Protein AF-A0A1Q7XKN1-F1 (afdb_monomer_lite)

pLDDT: mean 86.89, std 15.43, range [33.12, 98.56]

Sequence (299 aa):
FVGSIDTVFAQQPQLASYRETAQVLVDQKIQNQTTAFVTLTSTSPVEMRVPSDLAEKIRNTANLTSVVITNADTCVLGIKDQACVLVNMVQPSLLESYNITEIQSNARKVGDTLIGDTNKAFALNAEFNSVYINPKGELNAALGTSGVVSGNRTISVVYTLPKPDSSYLYDGLTSILIPKQIRDDGGFYDVARTMAQNANSTVTFAITPGKAALIYQLQVGRHFPIKDKIDTIKPLELFGVNKLDKSMYFNVGFFPLNSIVEVVVLSNNDITVTDHGGNLAPTTIKNGQVVPADLTKAG

Secondary structure (DSSP, 8-state):
---------PPPP---S-EEEEEEEEETTTT-EEEEEEEEEES-TTTS---HHHHHHHHHSTTEEEEEEE--S-SSTT--SEEEEEEEE--HHHHTT--HHHHHHHHHHHHHHHHHHHHHHHT---EEEEEEEE--THHHHHTT----S---SEEEEEEEEE---HHHHHHHHHHHHS-HHHHHS-THHHHHHHHHTSTTEEEEEEEEE-SSSEEEEEEEEEEEE--S------HHHHHT-S--PPPGGGGGS--TTSEEEEEEEE-SS-------SSPPPPEEEETTEEEES-SSS--

Structure (mmCIF, N/CA/C/O backbone):
data_AF-A0A1Q7XKN1-F1
#
_entry.id   AF-A0A1Q7XKN1-F1
#
loop_
_atom_site.group_PDB
_atom_site.id
_atom_site.type_symbol
_atom_site.label_atom_id
_atom_site.label_alt_id
_atom_site.label_comp_id
_atom_site.label_asym_id
_atom_site.label_entity_id
_atom_site.label_seq_id
_atom_site.pdbx_PDB_ins_code
_atom_site.Cartn_x
_atom_site.Cartn_y
_atom_site.Cartn_z
_atom_site.occupancy
_atom_site.B_iso_or_equiv
_atom_site.auth_seq_id
_atom_site.auth_comp_id
_atom_site.auth_asym_id
_atom_site.auth_atom_id
_atom_site.pdbx_PDB_model_num
ATOM 1 N N . PHE A 1 1 ? 10.970 13.264 -59.154 1.00 36.31 1 PHE A N 1
ATOM 2 C CA . PHE A 1 1 ? 11.123 12.676 -57.812 1.00 36.31 1 PHE A CA 1
ATOM 3 C C . PHE A 1 1 ? 10.282 13.491 -56.845 1.00 36.31 1 PHE A C 1
ATOM 5 O O . PHE A 1 1 ? 10.701 14.566 -56.445 1.00 36.31 1 PHE A O 1
ATOM 12 N N . VAL A 1 2 ? 9.054 13.046 -56.579 1.00 33.69 2 VAL A N 1
ATOM 13 C CA . VAL A 1 2 ? 8.173 13.661 -55.578 1.00 33.69 2 VAL A CA 1
ATOM 14 C C . VAL A 1 2 ? 8.368 12.840 -54.311 1.00 33.69 2 VAL A C 1
ATOM 16 O O . VAL A 1 2 ? 7.986 11.675 -54.279 1.00 33.69 2 VAL A O 1
ATOM 19 N N . GLY A 1 3 ? 9.074 13.400 -53.332 1.00 37.44 3 GLY A N 1
ATOM 20 C CA . GLY A 1 3 ? 9.206 12.790 -52.015 1.00 37.44 3 GLY A CA 1
ATOM 21 C C . GLY A 1 3 ? 7.927 13.042 -51.231 1.00 37.44 3 GLY A C 1
ATOM 22 O O . GLY A 1 3 ? 7.594 14.198 -50.972 1.00 37.44 3 GLY A O 1
ATOM 23 N N . SER A 1 4 ? 7.207 11.976 -50.884 1.00 39.06 4 SER A N 1
ATOM 24 C CA . SER A 1 4 ? 6.167 12.042 -49.862 1.00 39.06 4 SER A CA 1
ATOM 25 C C . SER A 1 4 ? 6.820 12.455 -48.550 1.00 39.06 4 SER A C 1
ATOM 27 O O . SER A 1 4 ? 7.740 11.801 -48.063 1.00 39.06 4 SER A O 1
ATOM 29 N N . ILE A 1 5 ? 6.369 13.579 -48.010 1.00 42.38 5 ILE A N 1
ATOM 30 C CA . ILE A 1 5 ? 6.687 14.000 -46.653 1.00 42.38 5 ILE A CA 1
ATOM 31 C C . ILE A 1 5 ? 5.723 13.211 -45.771 1.00 42.38 5 ILE A C 1
ATOM 33 O O . ILE A 1 5 ? 4.571 13.610 -45.607 1.00 42.38 5 ILE A O 1
ATOM 37 N N . ASP A 1 6 ? 6.159 12.055 -45.277 1.00 37.28 6 ASP A N 1
ATOM 38 C CA . ASP A 1 6 ? 5.412 11.335 -44.252 1.00 37.28 6 ASP A CA 1
ATOM 39 C C . ASP A 1 6 ? 5.452 12.182 -42.978 1.00 37.28 6 ASP A C 1
ATOM 41 O O . ASP A 1 6 ? 6.444 12.231 -42.247 1.00 37.28 6 ASP A O 1
ATOM 45 N N . THR A 1 7 ? 4.374 12.921 -42.733 1.00 41.19 7 THR A N 1
ATOM 46 C CA . THR A 1 7 ? 4.144 13.603 -41.466 1.00 41.19 7 THR A CA 1
ATOM 47 C C . THR A 1 7 ? 3.881 12.546 -40.400 1.00 41.19 7 THR A C 1
ATOM 49 O O . THR A 1 7 ? 2.751 12.128 -40.160 1.00 41.19 7 THR A O 1
ATOM 52 N N . VAL A 1 8 ? 4.950 12.097 -39.743 1.00 40.31 8 VAL A N 1
ATOM 53 C CA . VAL A 1 8 ? 4.856 11.287 -38.527 1.00 40.31 8 VAL A CA 1
ATOM 54 C C . VAL A 1 8 ? 4.265 12.176 -37.433 1.00 40.31 8 VAL A C 1
ATOM 56 O O . VAL A 1 8 ? 4.961 12.971 -36.803 1.00 40.31 8 VAL A O 1
ATOM 59 N N . PHE A 1 9 ? 2.952 12.087 -37.229 1.00 47.38 9 PHE A N 1
ATOM 60 C CA . PHE A 1 9 ? 2.310 12.677 -36.062 1.00 47.38 9 PHE A CA 1
ATOM 61 C C . PHE A 1 9 ? 2.815 11.943 -34.817 1.00 47.38 9 PHE A C 1
ATOM 63 O O . PHE A 1 9 ? 2.484 10.779 -34.596 1.00 47.38 9 PHE A O 1
ATOM 70 N N . ALA A 1 10 ? 3.618 12.623 -33.996 1.00 55.53 10 ALA A N 1
ATOM 71 C CA . ALA A 1 10 ? 3.951 12.142 -32.662 1.00 55.53 10 ALA A CA 1
ATOM 72 C C . ALA A 1 10 ? 2.645 11.953 -31.873 1.00 55.53 10 ALA A C 1
ATOM 74 O O . ALA A 1 10 ? 1.899 12.912 -31.654 1.00 55.53 10 ALA A O 1
ATOM 75 N N . GLN A 1 11 ? 2.339 10.713 -31.485 1.00 59.41 11 GLN A N 1
ATOM 76 C CA . GLN A 1 11 ? 1.157 10.405 -30.687 1.00 59.41 11 GLN A CA 1
ATOM 77 C C . GLN A 1 11 ? 1.268 11.161 -29.355 1.00 59.41 11 GLN A C 1
ATOM 79 O O . GLN A 1 11 ? 2.300 11.099 -28.684 1.00 59.41 11 GLN A O 1
ATOM 84 N N . GLN A 1 12 ? 0.242 11.930 -28.985 1.00 74.50 12 GLN A N 1
ATOM 85 C CA . GLN A 1 12 ? 0.280 12.684 -27.733 1.00 74.50 12 GLN A CA 1
ATOM 86 C C . GLN A 1 12 ? 0.291 11.711 -26.542 1.00 74.50 12 GLN A C 1
ATOM 88 O O . GLN A 1 12 ? -0.521 10.782 -26.537 1.00 74.50 12 GLN A O 1
ATOM 93 N N . PRO A 1 13 ? 1.174 11.907 -25.540 1.00 79.94 13 PRO A N 1
ATOM 94 C CA . PRO A 1 13 ? 1.162 11.104 -24.324 1.00 79.94 13 PRO A CA 1
ATOM 95 C C . PRO A 1 13 ? -0.211 11.147 -23.662 1.00 79.94 13 PRO A C 1
ATOM 97 O O . PRO A 1 13 ? -0.775 12.222 -23.451 1.00 79.94 13 PRO A O 1
ATOM 100 N N . GLN A 1 14 ? -0.725 9.977 -23.308 1.00 85.31 14 GLN A N 1
ATOM 101 C CA . GLN A 1 14 ? -1.955 9.826 -22.548 1.00 85.31 14 GLN A CA 1
ATOM 102 C C . GLN A 1 14 ? -1.637 9.386 -21.117 1.00 85.31 14 GLN A C 1
ATOM 104 O O . GLN A 1 14 ? -0.574 8.832 -20.834 1.00 85.31 14 GLN A O 1
ATOM 109 N N . LEU A 1 15 ? -2.580 9.642 -20.213 1.00 82.75 15 LEU A N 1
ATOM 110 C CA . LEU A 1 15 ? -2.537 9.206 -18.822 1.00 82.75 15 LEU A CA 1
ATOM 111 C C . LEU A 1 15 ? -3.728 8.283 -18.578 1.00 82.75 15 LEU A C 1
ATOM 113 O O . LEU A 1 15 ? -4.874 8.728 -18.639 1.00 82.75 15 LEU A O 1
ATOM 117 N N . ALA A 1 16 ? -3.459 7.008 -18.307 1.00 88.88 16 ALA A N 1
ATOM 118 C CA . ALA A 1 16 ? -4.486 6.082 -17.836 1.00 88.88 16 ALA A CA 1
ATOM 119 C C . ALA A 1 16 ? -4.740 6.264 -16.329 1.00 88.88 16 ALA A C 1
ATOM 121 O O . ALA A 1 16 ? -3.871 6.756 -15.601 1.00 88.88 16 ALA A O 1
ATOM 122 N N . SER A 1 17 ? -5.922 5.852 -15.859 1.00 93.19 17 SER A N 1
ATOM 123 C CA . SER A 1 17 ? -6.241 5.811 -14.428 1.00 93.19 17 SER A CA 1
ATOM 124 C C . SER A 1 17 ? -5.417 4.757 -13.693 1.00 93.19 17 SER A C 1
ATOM 126 O O . SER A 1 17 ? -4.989 5.023 -12.572 1.00 93.19 17 SER A O 1
ATOM 128 N N . TYR A 1 18 ? -5.150 3.608 -14.323 1.00 96.06 18 TYR A N 1
ATOM 129 C CA . TYR A 1 18 ? -4.251 2.590 -13.790 1.00 96.06 18 TYR A CA 1
ATOM 130 C C . TYR A 1 18 ? -2.791 3.020 -13.920 1.00 96.06 18 TYR A C 1
ATOM 132 O O . TYR A 1 18 ? -2.346 3.451 -14.990 1.00 96.06 18 TYR A O 1
ATOM 140 N N . ARG A 1 19 ? -2.032 2.903 -12.832 1.00 95.88 19 ARG A N 1
ATOM 141 C CA . ARG A 1 19 ? -0.604 3.222 -12.794 1.00 95.88 19 ARG A CA 1
ATOM 142 C C . ARG A 1 19 ? 0.161 2.183 -12.002 1.00 95.88 19 ARG A C 1
ATOM 144 O O . ARG A 1 19 ? -0.322 1.657 -11.001 1.00 95.88 19 ARG A O 1
ATOM 151 N N . GLU A 1 20 ? 1.392 1.986 -12.422 1.00 97.12 20 GLU A N 1
ATOM 152 C CA . GLU A 1 20 ? 2.349 1.066 -11.852 1.00 97.12 20 GLU A CA 1
ATOM 153 C C . GLU A 1 20 ? 3.599 1.846 -11.435 1.00 97.12 20 GLU A C 1
ATOM 155 O O . GLU A 1 20 ? 4.194 2.565 -12.237 1.00 97.12 20 GLU A O 1
ATOM 160 N N . THR A 1 21 ? 4.017 1.711 -10.182 1.00 95.50 21 THR A N 1
ATOM 161 C CA . THR A 1 21 ? 5.217 2.380 -9.672 1.00 95.50 21 THR A CA 1
ATOM 162 C C . THR A 1 21 ? 6.098 1.380 -8.948 1.00 95.50 21 THR A C 1
ATOM 164 O O . THR A 1 21 ? 5.636 0.695 -8.041 1.00 95.50 21 THR A O 1
ATOM 167 N N . ALA A 1 22 ? 7.371 1.320 -9.312 1.00 96.00 22 ALA A N 1
ATOM 168 C CA . ALA A 1 22 ? 8.396 0.548 -8.636 1.00 96.00 22 ALA A CA 1
ATOM 169 C C . ALA A 1 22 ? 9.339 1.551 -7.981 1.00 96.00 22 ALA A C 1
ATOM 171 O O . ALA A 1 22 ? 9.924 2.390 -8.659 1.00 96.00 22 ALA A O 1
ATOM 172 N N . GLN A 1 23 ? 9.454 1.506 -6.663 1.00 94.44 23 GLN A N 1
ATOM 173 C CA . GLN A 1 23 ? 10.200 2.489 -5.898 1.00 94.44 23 GLN A CA 1
ATOM 174 C C . GLN A 1 23 ? 11.260 1.805 -5.044 1.00 94.44 23 GLN A C 1
ATOM 176 O O . GLN A 1 23 ? 10.991 0.788 -4.408 1.00 94.44 23 GLN A O 1
ATOM 181 N N . VAL A 1 24 ? 12.449 2.394 -4.988 1.00 94.00 24 VAL A N 1
ATOM 182 C CA . VAL A 1 24 ? 13.456 2.085 -3.972 1.00 94.00 24 VAL A CA 1
ATOM 183 C C . VAL A 1 24 ? 13.641 3.311 -3.093 1.00 94.00 24 VAL A C 1
ATOM 185 O O . VAL A 1 24 ? 14.073 4.355 -3.569 1.00 94.00 24 VAL A O 1
ATOM 188 N N . LEU A 1 25 ? 13.333 3.176 -1.809 1.00 90.50 25 LEU A N 1
ATOM 189 C CA . LEU A 1 25 ? 13.584 4.178 -0.784 1.00 90.50 25 LEU A CA 1
ATOM 190 C C . LEU A 1 25 ? 14.783 3.745 0.055 1.00 90.50 25 LEU A C 1
ATOM 192 O O . LEU A 1 25 ? 14.692 2.789 0.819 1.00 90.50 25 LEU A O 1
ATOM 196 N N . VAL A 1 26 ? 15.892 4.462 -0.058 1.00 90.12 26 VAL A N 1
ATOM 197 C CA . VAL A 1 26 ? 17.030 4.336 0.853 1.00 90.12 26 VAL A CA 1
ATOM 198 C C . VAL A 1 26 ? 16.878 5.387 1.940 1.00 90.12 26 VAL A C 1
ATOM 200 O O . VAL A 1 26 ? 17.034 6.575 1.666 1.00 90.12 26 VAL A O 1
ATOM 203 N N . ASP A 1 27 ? 16.586 4.971 3.168 1.00 85.75 27 ASP A N 1
ATOM 204 C CA . ASP A 1 27 ? 16.393 5.880 4.295 1.00 85.75 27 ASP A CA 1
ATOM 205 C C . ASP A 1 27 ? 17.437 5.644 5.389 1.00 85.75 27 ASP A C 1
ATOM 207 O O . ASP A 1 27 ? 17.302 4.746 6.214 1.00 85.75 27 ASP A O 1
ATOM 211 N N . GLN A 1 28 ? 18.475 6.482 5.410 1.00 87.06 28 GLN A N 1
ATOM 212 C CA . GLN A 1 28 ? 19.526 6.481 6.435 1.00 87.06 28 GLN A CA 1
ATOM 213 C C . GLN A 1 28 ? 19.217 7.414 7.615 1.00 87.06 28 GLN A C 1
ATOM 215 O O . GLN A 1 28 ? 19.965 7.428 8.594 1.00 87.06 28 GLN A O 1
ATOM 220 N N . LYS A 1 29 ? 18.161 8.232 7.518 1.00 81.88 29 LYS A N 1
ATOM 221 C CA . LYS A 1 29 ? 17.850 9.276 8.503 1.00 81.88 29 LYS A CA 1
ATOM 222 C C . LYS A 1 29 ? 16.870 8.805 9.561 1.00 81.88 29 LYS A C 1
ATOM 224 O O . LYS A 1 29 ? 17.041 9.131 10.731 1.00 81.88 29 LYS A O 1
ATOM 229 N N . ILE A 1 30 ? 15.817 8.111 9.138 1.00 77.19 30 ILE A N 1
ATOM 230 C CA . ILE A 1 30 ? 14.668 7.815 9.993 1.00 77.19 30 ILE A CA 1
ATOM 231 C C . ILE A 1 30 ? 14.641 6.324 10.315 1.00 77.19 30 ILE A C 1
ATOM 233 O O . ILE A 1 30 ? 14.652 5.956 11.486 1.00 77.19 30 ILE A O 1
ATOM 237 N N . GLN A 1 31 ? 14.630 5.468 9.291 1.00 78.62 31 GLN A N 1
ATOM 238 C CA . GLN A 1 31 ? 14.477 4.019 9.474 1.00 78.62 31 GLN A CA 1
ATOM 239 C C . GLN A 1 31 ? 15.796 3.235 9.452 1.00 78.62 31 GLN A C 1
ATOM 241 O O . GLN A 1 31 ? 15.818 2.082 9.876 1.00 78.62 31 GLN A O 1
ATOM 246 N N . ASN A 1 32 ? 16.884 3.837 8.961 1.00 87.38 32 ASN A N 1
ATOM 247 C CA . ASN A 1 32 ? 18.145 3.149 8.658 1.00 87.38 32 ASN A CA 1
ATOM 248 C C . ASN A 1 32 ? 17.931 1.849 7.848 1.00 87.38 32 ASN A C 1
ATOM 250 O O . ASN A 1 32 ? 18.458 0.776 8.161 1.00 87.38 32 ASN A O 1
ATOM 254 N N . GLN A 1 33 ? 17.100 1.947 6.810 1.00 88.19 33 GLN A N 1
ATOM 255 C CA . GLN A 1 33 ? 16.606 0.821 6.029 1.00 88.19 33 GLN A CA 1
ATOM 256 C C . GLN A 1 33 ? 16.466 1.197 4.550 1.00 88.19 33 GLN A C 1
ATOM 258 O O . GLN A 1 33 ? 16.025 2.294 4.211 1.00 88.19 33 GLN A O 1
ATOM 263 N N . THR A 1 34 ? 16.784 0.257 3.663 1.00 90.69 34 THR A N 1
ATOM 264 C CA . THR A 1 34 ? 16.376 0.315 2.260 1.00 90.69 34 THR A CA 1
ATOM 265 C C . THR A 1 34 ? 15.074 -0.446 2.101 1.00 90.69 34 THR A C 1
ATOM 267 O O . THR A 1 34 ? 14.968 -1.603 2.508 1.00 90.69 34 THR A O 1
ATOM 270 N N . THR A 1 35 ? 14.087 0.176 1.475 1.00 90.12 35 THR A N 1
ATOM 271 C CA . THR A 1 35 ? 12.814 -0.466 1.190 1.00 90.12 35 THR A CA 1
ATOM 272 C C . THR A 1 35 ? 12.508 -0.406 -0.293 1.00 90.12 35 THR A C 1
ATOM 274 O O . THR A 1 35 ? 12.554 0.656 -0.904 1.00 90.12 35 THR A O 1
ATOM 277 N N . ALA A 1 36 ? 12.209 -1.559 -0.875 1.00 94.31 36 ALA A N 1
ATOM 278 C CA . ALA A 1 36 ? 11.788 -1.673 -2.259 1.00 94.31 36 ALA A CA 1
ATOM 279 C C . ALA A 1 36 ? 10.292 -1.962 -2.295 1.00 94.31 36 ALA A C 1
ATOM 281 O O . ALA A 1 36 ? 9.836 -2.889 -1.629 1.00 94.31 36 ALA A O 1
ATOM 282 N N . PHE A 1 37 ? 9.535 -1.190 -3.065 1.00 93.12 37 PHE A N 1
ATOM 283 C CA . PHE A 1 37 ? 8.094 -1.345 -3.187 1.00 93.12 37 PHE A CA 1
ATOM 284 C C . PHE A 1 37 ? 7.669 -1.412 -4.644 1.00 93.12 37 PHE A C 1
ATOM 286 O O . PHE A 1 37 ? 8.179 -0.666 -5.475 1.00 93.12 37 PHE A O 1
ATOM 293 N N . VAL A 1 38 ? 6.659 -2.222 -4.931 1.00 97.62 38 VAL A N 1
ATOM 294 C CA . VAL A 1 38 ? 5.857 -2.086 -6.147 1.00 97.62 38 VAL A CA 1
ATOM 295 C C . VAL A 1 38 ? 4.443 -1.709 -5.745 1.00 97.62 38 VAL A C 1
ATOM 297 O O . VAL A 1 38 ? 3.848 -2.339 -4.875 1.00 97.62 38 VAL A O 1
ATOM 300 N N . THR A 1 39 ? 3.917 -0.657 -6.364 1.00 97.19 39 THR A N 1
ATOM 301 C CA . THR A 1 39 ? 2.604 -0.086 -6.083 1.00 97.19 39 THR A CA 1
ATOM 302 C C . THR A 1 39 ? 1.782 -0.036 -7.362 1.00 97.19 39 THR A C 1
ATOM 304 O O . THR A 1 39 ? 2.177 0.590 -8.342 1.00 97.19 39 THR A O 1
ATOM 307 N N . LEU A 1 40 ? 0.615 -0.667 -7.335 1.00 98.00 40 LEU A N 1
ATOM 308 C CA . LEU A 1 40 ? -0.411 -0.568 -8.361 1.00 98.00 40 LEU A CA 1
ATOM 309 C C . LEU A 1 40 ? -1.478 0.396 -7.845 1.00 98.00 40 LEU A C 1
ATOM 311 O O . LEU A 1 40 ? -1.956 0.245 -6.719 1.00 98.00 40 LEU A O 1
ATOM 315 N N . THR A 1 41 ? -1.863 1.381 -8.648 1.00 96.12 41 THR A N 1
ATOM 316 C CA . THR A 1 41 ? -2.898 2.355 -8.278 1.00 96.12 41 THR A CA 1
ATOM 317 C C . THR A 1 41 ? -3.934 2.500 -9.372 1.00 96.12 41 THR A C 1
ATOM 319 O O . THR A 1 41 ? -3.624 2.342 -10.548 1.00 96.12 41 THR A O 1
ATOM 322 N N . SER A 1 42 ? -5.171 2.804 -8.992 1.00 96.50 42 SER A N 1
ATOM 323 C CA . SER A 1 42 ? -6.202 3.230 -9.934 1.00 96.50 42 SER A CA 1
ATOM 324 C C . SER A 1 42 ? -7.262 4.083 -9.244 1.00 96.50 42 SER A C 1
ATOM 326 O O . SER A 1 42 ? -7.476 3.988 -8.038 1.00 96.50 42 SER A O 1
ATOM 328 N N . THR A 1 43 ? -7.950 4.909 -10.025 1.00 95.38 43 THR A N 1
ATOM 329 C CA . THR A 1 43 ? -9.193 5.593 -9.633 1.00 95.38 43 THR A CA 1
ATOM 330 C C . THR A 1 43 ? -10.434 4.989 -10.292 1.00 95.38 43 THR A C 1
ATOM 332 O O . THR A 1 43 ? -11.550 5.468 -10.093 1.00 95.38 43 THR A O 1
ATOM 335 N N . SER A 1 44 ? -10.253 3.942 -11.097 1.00 95.38 44 SER A N 1
ATOM 336 C CA . SER A 1 44 ? -11.293 3.330 -11.909 1.00 95.38 44 SER A CA 1
ATOM 337 C C . SER A 1 44 ? -11.815 2.041 -11.267 1.00 95.38 44 SER A C 1
ATOM 339 O O . SER A 1 44 ? -11.039 1.106 -11.048 1.00 95.38 44 SER A O 1
ATOM 341 N N . PRO A 1 45 ? -13.134 1.925 -11.019 1.00 92.75 45 PRO A N 1
ATOM 342 C CA . PRO A 1 45 ? -13.724 0.721 -10.436 1.00 92.75 45 PRO A CA 1
ATOM 343 C C . PRO A 1 45 ? -13.719 -0.482 -11.393 1.00 92.75 45 PRO A C 1
ATOM 345 O O . PRO A 1 45 ? -13.991 -1.598 -10.963 1.00 92.75 45 PRO A O 1
ATOM 348 N N . VAL A 1 46 ? -13.423 -0.288 -12.686 1.00 93.88 46 VAL A N 1
ATOM 349 C CA . VAL A 1 46 ? -13.298 -1.404 -13.644 1.00 93.88 46 VAL A CA 1
ATOM 350 C C . VAL A 1 46 ? -11.889 -2.001 -13.669 1.00 93.88 46 VAL A C 1
ATOM 352 O O . VAL A 1 46 ? -11.757 -3.177 -14.014 1.00 93.88 46 VAL A O 1
ATOM 355 N N . GLU A 1 47 ? -10.877 -1.218 -13.271 1.00 95.25 47 GLU A N 1
ATOM 356 C CA . GLU A 1 47 ? -9.458 -1.605 -13.187 1.00 95.25 47 GLU A CA 1
ATOM 357 C C . GLU A 1 47 ? -9.088 -2.143 -11.797 1.00 95.25 47 GLU A C 1
ATOM 359 O O . GLU A 1 47 ? -8.270 -3.052 -11.695 1.00 95.25 47 GLU A O 1
ATOM 364 N N . MET A 1 48 ? -9.712 -1.622 -10.733 1.00 96.50 48 MET A N 1
ATOM 365 C CA . MET A 1 48 ? -9.652 -2.187 -9.381 1.00 96.50 48 MET A CA 1
ATOM 366 C C . MET A 1 48 ? -11.067 -2.345 -8.813 1.00 96.50 48 MET A C 1
ATOM 368 O O . MET A 1 48 ? -11.730 -1.378 -8.437 1.00 96.50 48 MET A O 1
ATOM 372 N N . ARG A 1 49 ? -11.536 -3.592 -8.782 1.00 94.94 49 ARG A N 1
ATOM 373 C CA . ARG A 1 49 ? -12.934 -3.989 -8.577 1.00 94.94 49 ARG A CA 1
ATOM 374 C C . ARG A 1 49 ? -13.252 -4.250 -7.108 1.00 94.94 49 ARG A C 1
ATOM 376 O O . ARG A 1 49 ? -13.536 -5.376 -6.708 1.00 94.94 49 ARG A O 1
ATOM 383 N N . VAL A 1 50 ? -13.221 -3.199 -6.294 1.00 96.06 50 VAL A N 1
ATOM 384 C CA . VAL A 1 50 ? -13.819 -3.265 -4.950 1.00 96.06 50 VAL A CA 1
ATOM 385 C C . VAL A 1 50 ? -15.336 -3.478 -5.094 1.00 96.06 50 VAL A C 1
ATOM 387 O O . VAL A 1 50 ? -15.950 -2.786 -5.910 1.00 96.06 50 VAL A O 1
ATOM 390 N N . PRO A 1 51 ? -15.963 -4.394 -4.328 1.00 95.38 51 PRO A N 1
ATOM 391 C CA . PRO A 1 51 ? -17.414 -4.580 -4.357 1.00 95.38 51 PRO A CA 1
ATOM 392 C C . PRO A 1 51 ? -18.183 -3.269 -4.141 1.00 95.38 51 PRO A C 1
ATOM 394 O O . PRO A 1 51 ? -17.821 -2.472 -3.273 1.00 95.38 51 PRO A O 1
ATOM 397 N N . SER A 1 52 ? -19.250 -3.058 -4.920 1.00 93.19 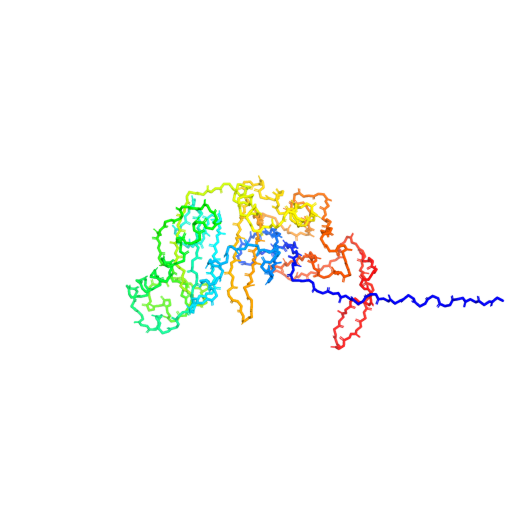52 SER A N 1
ATOM 398 C CA . SER A 1 52 ? -20.000 -1.793 -4.967 1.00 93.19 52 SER A CA 1
ATOM 399 C C . SER A 1 52 ? -20.523 -1.359 -3.603 1.00 93.19 52 SER A C 1
ATOM 401 O O . SER A 1 52 ? -20.334 -0.206 -3.233 1.00 93.19 52 SER A O 1
ATOM 403 N N . ASP A 1 53 ? -21.091 -2.286 -2.828 1.00 93.69 53 ASP A N 1
ATOM 404 C CA . ASP A 1 53 ? -21.675 -1.991 -1.514 1.00 93.69 53 ASP A CA 1
ATOM 405 C C . ASP A 1 53 ? -20.625 -1.397 -0.561 1.00 93.69 53 ASP A C 1
ATOM 407 O O . ASP A 1 53 ? -20.860 -0.384 0.099 1.00 93.69 53 ASP A O 1
ATOM 411 N N . LEU A 1 54 ? -19.424 -1.987 -0.539 1.00 97.19 54 LEU A N 1
ATOM 412 C CA . LEU A 1 54 ? -18.310 -1.492 0.267 1.00 97.19 54 LEU A CA 1
ATOM 413 C C . LEU A 1 54 ? -17.790 -0.153 -0.271 1.00 97.19 54 LEU A C 1
ATOM 415 O O . LEU A 1 54 ? -17.544 0.769 0.506 1.00 97.19 54 LEU A O 1
ATOM 419 N N . ALA A 1 55 ? -17.637 -0.027 -1.591 1.00 96.50 55 ALA A N 1
ATOM 420 C CA . ALA A 1 55 ? -17.160 1.195 -2.230 1.00 96.50 55 ALA A CA 1
ATOM 421 C C . ALA A 1 55 ? -18.090 2.393 -1.956 1.00 96.50 55 ALA A C 1
ATOM 423 O O . ALA A 1 55 ? -17.623 3.477 -1.597 1.00 96.50 55 ALA A O 1
ATOM 424 N N . GLU A 1 56 ? -19.405 2.204 -2.069 1.00 95.50 56 GLU A N 1
ATOM 425 C CA . GLU A 1 56 ? -20.404 3.231 -1.766 1.00 95.50 56 GLU A CA 1
ATOM 426 C C . GLU A 1 56 ? -20.384 3.617 -0.288 1.00 95.50 56 GLU A C 1
ATOM 428 O O . GLU A 1 56 ? -20.398 4.806 0.042 1.00 95.50 56 GLU A O 1
ATOM 433 N N . LYS A 1 57 ? -20.281 2.634 0.611 1.00 97.19 57 LYS A N 1
ATOM 434 C CA . LYS A 1 57 ? -20.204 2.891 2.051 1.00 97.19 57 LYS A CA 1
ATOM 435 C C . LYS A 1 57 ? -18.967 3.698 2.417 1.00 97.19 57 LYS A C 1
ATOM 437 O O . LYS A 1 57 ? -19.086 4.699 3.120 1.00 97.19 57 LYS A O 1
ATOM 442 N N . ILE A 1 58 ? -17.800 3.332 1.886 1.00 97.50 58 ILE A N 1
ATOM 443 C CA . ILE A 1 58 ? -16.554 4.091 2.060 1.00 97.50 58 ILE A CA 1
ATOM 444 C C . ILE A 1 58 ? -16.716 5.523 1.535 1.00 97.50 58 ILE A C 1
ATOM 446 O O . ILE A 1 58 ? -16.359 6.471 2.230 1.00 97.50 58 ILE A O 1
ATOM 450 N N . ARG A 1 59 ? -17.295 5.702 0.340 1.00 95.31 59 ARG A N 1
ATOM 451 C CA . ARG A 1 59 ? -17.501 7.027 -0.269 1.00 95.31 59 ARG A CA 1
ATOM 452 C C . ARG A 1 59 ? -18.411 7.932 0.568 1.00 95.31 59 ARG A C 1
ATOM 454 O O . ARG A 1 59 ? -18.181 9.136 0.621 1.00 95.31 59 ARG A O 1
ATOM 461 N N . ASN A 1 60 ? -19.434 7.356 1.193 1.00 95.25 60 ASN A N 1
ATOM 462 C CA . ASN A 1 60 ? -20.469 8.093 1.919 1.00 95.25 60 ASN A CA 1
ATOM 463 C C . ASN A 1 60 ? -20.195 8.214 3.429 1.00 95.25 60 ASN A C 1
ATOM 465 O O . ASN A 1 60 ? -20.945 8.890 4.135 1.00 95.25 60 ASN A O 1
ATOM 469 N N . THR A 1 61 ? -19.134 7.587 3.943 1.00 95.50 61 THR A N 1
ATOM 470 C CA . THR A 1 61 ? -18.768 7.683 5.360 1.00 95.50 61 THR A CA 1
ATOM 471 C C . THR A 1 61 ? -18.026 8.993 5.605 1.00 95.50 61 THR A C 1
ATOM 473 O O . THR A 1 61 ? -16.886 9.172 5.179 1.00 95.50 61 THR A O 1
ATOM 476 N N . ALA A 1 62 ? -18.673 9.927 6.303 1.00 92.19 62 ALA A N 1
ATOM 477 C CA . ALA A 1 62 ? -18.074 11.215 6.634 1.00 92.19 62 ALA A CA 1
ATOM 478 C C . ALA A 1 62 ? -16.787 11.048 7.458 1.00 92.19 62 ALA A C 1
ATOM 480 O O . ALA A 1 62 ? -16.686 10.143 8.285 1.00 92.19 62 ALA A O 1
ATOM 481 N N . ASN A 1 63 ? -15.822 11.953 7.259 1.00 91.25 63 ASN A N 1
ATOM 482 C CA . ASN A 1 63 ? -14.541 11.998 7.980 1.00 91.25 63 ASN A CA 1
ATOM 483 C C . ASN A 1 63 ? -13.619 10.783 7.776 1.00 91.25 63 ASN A C 1
ATOM 485 O O . ASN A 1 63 ? -12.508 10.782 8.311 1.00 91.25 63 ASN A O 1
ATOM 489 N N . LEU A 1 64 ? -14.033 9.776 7.002 1.00 93.56 64 LEU A N 1
ATOM 490 C CA . LEU A 1 64 ? -13.202 8.634 6.651 1.00 93.56 64 LEU A CA 1
ATOM 491 C C . LEU A 1 64 ? -12.051 9.089 5.748 1.00 93.56 64 LEU A C 1
ATOM 493 O O . LEU A 1 64 ? -12.262 9.793 4.762 1.00 93.56 64 LEU A O 1
ATOM 497 N N . THR A 1 65 ? -10.831 8.677 6.077 1.00 91.62 65 THR A N 1
ATOM 498 C CA . THR A 1 65 ? -9.635 8.969 5.281 1.00 91.62 65 THR A CA 1
ATOM 499 C C . THR A 1 65 ? -9.124 7.758 4.528 1.00 91.62 65 THR A C 1
ATOM 501 O O . THR A 1 65 ? -8.604 7.934 3.433 1.00 91.62 65 THR A O 1
ATOM 504 N N . SER A 1 66 ? -9.278 6.545 5.061 1.00 93.94 66 SER A N 1
ATOM 505 C CA . SER A 1 66 ? -9.019 5.314 4.308 1.00 93.94 66 SER A CA 1
ATOM 506 C C . SER A 1 66 ? -9.523 4.062 5.022 1.00 93.94 66 SER A C 1
ATOM 508 O O . SER A 1 66 ? -9.680 4.043 6.242 1.00 93.94 66 SER A O 1
ATOM 510 N N . VAL A 1 67 ? -9.716 2.994 4.249 1.00 97.56 67 VAL A N 1
ATOM 511 C CA . VAL A 1 67 ? -9.745 1.612 4.744 1.00 97.56 67 VAL A CA 1
ATOM 512 C C . VAL A 1 67 ? -8.496 0.907 4.228 1.00 97.56 67 VAL A C 1
ATOM 514 O O . VAL A 1 67 ? -8.217 0.964 3.031 1.00 97.56 67 VAL A O 1
ATOM 517 N N . VAL A 1 68 ? -7.730 0.275 5.115 1.00 97.56 6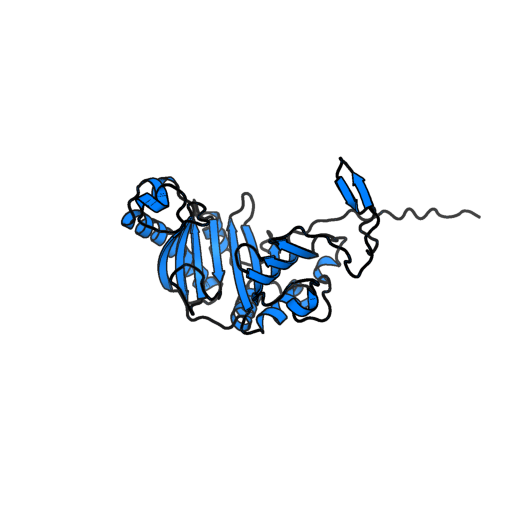8 VAL A N 1
ATOM 518 C CA . VAL A 1 68 ? -6.449 -0.371 4.790 1.00 97.56 68 VAL A CA 1
ATOM 519 C C . VAL A 1 68 ? -6.465 -1.823 5.241 1.00 97.56 68 VAL A C 1
ATOM 521 O O . VAL A 1 68 ? -6.886 -2.102 6.354 1.00 97.56 68 VAL A O 1
ATOM 524 N N . ILE A 1 69 ? -5.969 -2.733 4.410 1.00 98.06 69 ILE A N 1
ATOM 525 C CA . ILE A 1 69 ? -5.743 -4.147 4.722 1.00 98.06 69 ILE A CA 1
ATOM 526 C C . ILE A 1 69 ? -4.245 -4.397 4.583 1.00 98.06 69 ILE A C 1
ATOM 528 O O . ILE A 1 69 ? -3.679 -4.102 3.531 1.00 98.06 69 ILE A O 1
ATOM 532 N N . THR A 1 70 ? -3.585 -4.909 5.620 1.00 96.25 70 THR A N 1
ATOM 533 C CA . THR A 1 70 ? -2.133 -5.128 5.589 1.00 96.25 70 THR A CA 1
ATOM 534 C C . THR A 1 70 ? -1.688 -6.296 6.459 1.00 96.25 70 THR A C 1
ATOM 536 O O . THR A 1 70 ? -2.298 -6.562 7.491 1.00 96.25 70 THR A O 1
ATOM 539 N N . ASN A 1 71 ? -0.605 -6.972 6.074 1.00 94.56 71 ASN A N 1
ATOM 540 C CA . ASN A 1 71 ? 0.099 -7.935 6.928 1.00 94.56 71 ASN A CA 1
ATOM 541 C C . ASN A 1 71 ? 1.463 -7.427 7.420 1.00 94.56 71 ASN A C 1
ATOM 543 O O . ASN A 1 71 ? 2.309 -8.234 7.805 1.00 94.56 71 ASN A O 1
ATOM 547 N N . ALA A 1 72 ? 1.692 -6.112 7.399 1.00 88.81 72 ALA A N 1
ATOM 548 C CA . ALA A 1 72 ? 2.890 -5.527 7.987 1.00 88.81 72 ALA A CA 1
ATOM 549 C C . ALA A 1 72 ? 3.074 -5.969 9.450 1.00 88.81 72 ALA A C 1
ATOM 551 O O . ALA A 1 72 ? 2.109 -6.014 10.212 1.00 88.81 72 ALA A O 1
ATOM 552 N N . ASP A 1 73 ? 4.321 -6.243 9.849 1.00 80.62 73 ASP A N 1
ATOM 553 C CA . ASP A 1 73 ? 4.676 -6.733 11.194 1.00 80.62 73 ASP A CA 1
ATOM 554 C C . ASP A 1 73 ? 4.133 -5.859 12.327 1.00 80.62 73 ASP A C 1
ATOM 556 O O . ASP A 1 73 ? 3.870 -6.340 13.427 1.00 80.62 73 ASP A O 1
ATOM 560 N N . THR A 1 74 ? 3.998 -4.561 12.073 1.00 81.69 74 THR A N 1
ATOM 561 C CA . THR A 1 74 ? 3.423 -3.593 13.002 1.00 81.69 74 THR A CA 1
ATOM 562 C C . THR A 1 74 ? 2.577 -2.609 12.205 1.00 81.69 74 THR A C 1
ATOM 564 O O . THR A 1 74 ? 3.109 -1.738 11.521 1.00 81.69 74 THR A O 1
ATOM 567 N N . CYS A 1 75 ? 1.252 -2.752 12.281 1.00 82.50 75 CYS A N 1
ATOM 568 C CA . CYS A 1 75 ? 0.309 -1.844 11.617 1.00 82.50 75 CYS A CA 1
ATOM 569 C C . CYS A 1 75 ? -0.001 -0.591 12.458 1.00 82.50 75 CYS A C 1
ATOM 571 O O . CYS A 1 75 ? -0.221 0.486 11.911 1.00 82.50 75 CYS A O 1
ATOM 573 N N . VAL A 1 76 ? 0.022 -0.729 13.788 1.00 83.50 76 VAL A N 1
ATOM 574 C CA . VAL A 1 76 ? -0.002 0.346 14.791 1.00 83.50 76 VAL A CA 1
ATOM 575 C C . VAL A 1 76 ? 0.873 -0.068 15.974 1.00 83.50 76 VAL A C 1
ATOM 577 O O . VAL A 1 76 ? 1.142 -1.257 16.167 1.00 83.50 76 VAL A O 1
ATOM 580 N N . LEU A 1 77 ? 1.306 0.892 16.796 1.00 81.19 77 LEU A N 1
ATOM 581 C CA . LEU A 1 77 ? 2.108 0.584 17.982 1.00 81.19 77 LEU A CA 1
ATOM 582 C C . LEU A 1 77 ? 1.367 -0.384 18.918 1.00 81.19 77 LEU A C 1
ATOM 584 O O . LEU A 1 77 ? 0.226 -0.141 19.299 1.00 81.19 77 LEU A O 1
ATOM 588 N N . GLY A 1 78 ? 2.053 -1.457 19.317 1.00 81.12 78 GLY A N 1
ATOM 589 C CA . GLY A 1 78 ? 1.539 -2.460 20.256 1.00 81.12 78 GLY A CA 1
ATOM 590 C C . GLY A 1 78 ? 0.938 -3.710 19.609 1.00 81.12 78 GLY A C 1
ATOM 591 O O . GLY A 1 78 ? 0.777 -4.706 20.307 1.00 81.12 78 GLY A O 1
ATOM 592 N N . ILE A 1 79 ? 0.681 -3.706 18.297 1.00 84.56 79 ILE A N 1
ATOM 593 C CA . ILE A 1 79 ? 0.227 -4.895 17.562 1.00 84.56 79 ILE A CA 1
ATOM 594 C C . ILE A 1 79 ? 1.413 -5.515 16.831 1.00 84.56 79 ILE A C 1
ATOM 596 O O . ILE A 1 79 ? 2.115 -4.831 16.087 1.00 84.56 79 ILE A O 1
ATOM 600 N N . LYS A 1 80 ? 1.634 -6.810 17.063 1.00 89.50 80 LYS A N 1
ATOM 601 C CA . LYS A 1 80 ? 2.694 -7.610 16.445 1.00 89.50 80 LYS A CA 1
ATOM 602 C C . LYS A 1 80 ? 2.138 -8.948 15.991 1.00 89.50 80 LYS A C 1
ATOM 604 O O . LYS A 1 80 ? 1.187 -9.443 16.589 1.00 89.50 80 LYS A O 1
ATOM 609 N N . ASP A 1 81 ? 2.744 -9.514 14.952 1.00 89.56 81 ASP A N 1
ATOM 610 C CA . ASP A 1 81 ? 2.445 -10.862 14.442 1.00 89.56 81 ASP A CA 1
ATOM 611 C C . ASP A 1 81 ? 0.970 -11.090 14.058 1.00 89.56 81 ASP A C 1
ATOM 613 O O . ASP A 1 81 ? 0.479 -12.216 14.011 1.00 89.56 81 ASP A O 1
ATOM 617 N N . GLN A 1 82 ? 0.262 -10.009 13.729 1.00 93.62 82 GLN A N 1
ATOM 618 C CA . GLN A 1 82 ? -1.114 -10.021 13.244 1.00 93.62 82 GLN A CA 1
ATOM 619 C C . GLN A 1 82 ? -1.209 -9.184 11.973 1.00 93.62 82 GLN A C 1
ATOM 621 O O . GLN A 1 82 ? -0.516 -8.177 11.833 1.00 93.62 82 GLN A O 1
ATOM 626 N N . ALA A 1 83 ? -2.085 -9.588 11.057 1.00 95.06 83 ALA A N 1
ATOM 627 C CA . ALA A 1 83 ? -2.527 -8.685 10.008 1.00 95.06 83 ALA A CA 1
ATOM 628 C C . ALA A 1 83 ? -3.581 -7.729 10.567 1.00 95.06 83 ALA A C 1
ATOM 630 O O . ALA A 1 83 ? -4.179 -7.983 11.619 1.00 95.06 83 ALA A O 1
ATOM 631 N N . CYS A 1 84 ? -3.816 -6.636 9.851 1.00 95.81 84 CYS A N 1
ATOM 632 C CA . CYS A 1 84 ? -4.717 -5.589 10.285 1.00 95.81 84 CYS A CA 1
ATOM 633 C C . CYS A 1 84 ? -5.650 -5.141 9.169 1.00 95.81 84 CYS A C 1
ATOM 635 O O . CYS A 1 84 ? -5.248 -4.997 8.012 1.00 95.81 84 CYS A O 1
ATOM 637 N N . VAL A 1 85 ? -6.881 -4.835 9.567 1.00 98.44 85 VAL A N 1
ATOM 638 C CA . VAL A 1 85 ? -7.775 -3.949 8.833 1.00 98.44 85 VAL A CA 1
ATOM 639 C C . VAL A 1 85 ? -7.870 -2.646 9.624 1.00 98.44 85 VAL A C 1
ATOM 641 O O . VAL A 1 85 ? -8.258 -2.650 10.792 1.00 98.44 85 VAL A O 1
ATOM 644 N N . LEU A 1 86 ? -7.481 -1.531 9.012 1.00 96.69 86 LEU A N 1
ATOM 645 C CA . LEU A 1 86 ? -7.509 -0.204 9.621 1.00 96.69 86 LEU A CA 1
ATOM 646 C C . LEU A 1 86 ? -8.616 0.624 8.980 1.00 96.69 86 LEU A C 1
ATOM 648 O O . LEU A 1 86 ? -8.628 0.801 7.763 1.00 96.69 86 LEU A O 1
ATOM 652 N N . VAL A 1 87 ? -9.502 1.179 9.799 1.00 97.69 87 VAL A N 1
ATOM 653 C CA . VAL A 1 87 ? -10.464 2.200 9.377 1.00 97.69 87 VAL A CA 1
ATOM 654 C C . VAL A 1 87 ? -9.975 3.535 9.920 1.00 97.69 87 VAL A C 1
ATOM 656 O O . VAL A 1 87 ? -10.072 3.811 11.117 1.00 97.69 87 VAL A O 1
ATOM 659 N N . ASN A 1 88 ? -9.402 4.348 9.039 1.00 92.69 88 ASN A N 1
ATOM 660 C CA . ASN A 1 88 ? -8.790 5.621 9.386 1.00 92.69 88 ASN A CA 1
ATOM 661 C C . ASN A 1 88 ? -9.769 6.769 9.160 1.00 92.69 88 ASN A C 1
ATOM 663 O O . ASN A 1 88 ? -10.446 6.826 8.135 1.00 92.69 88 ASN A O 1
ATOM 667 N N . MET A 1 89 ? -9.811 7.710 10.097 1.00 92.44 89 MET A N 1
ATOM 668 C CA . MET A 1 89 ? -10.659 8.896 10.023 1.00 92.44 89 MET A CA 1
ATOM 669 C C . MET A 1 89 ? -9.993 10.117 10.654 1.00 92.44 89 MET A C 1
ATOM 671 O O . MET A 1 89 ? -9.076 9.998 11.468 1.00 92.44 89 MET A O 1
ATOM 675 N N . VAL A 1 90 ? -10.471 11.306 10.294 1.00 88.69 90 VAL A N 1
ATOM 676 C CA . VAL A 1 90 ? -10.050 12.584 10.884 1.00 88.69 90 VAL A CA 1
ATOM 677 C C . VAL A 1 90 ? -11.284 13.347 11.329 1.00 88.69 90 VAL A C 1
ATOM 679 O O . VAL A 1 90 ? -12.052 13.827 10.502 1.00 88.69 90 VAL A O 1
ATOM 682 N N . GLN A 1 91 ? -11.456 13.498 12.641 1.00 87.88 91 GLN A N 1
ATOM 683 C CA . GLN A 1 91 ? -12.581 14.230 13.219 1.00 87.88 91 GLN A CA 1
ATOM 684 C C . GLN A 1 91 ? -12.083 15.214 14.290 1.00 87.88 91 GLN A C 1
ATOM 686 O O . GLN A 1 91 ? -11.982 14.846 15.461 1.00 87.88 91 GLN A O 1
ATOM 691 N N . PRO A 1 92 ? -11.757 16.466 13.906 1.00 84.94 92 PRO A N 1
ATOM 692 C CA . PRO A 1 92 ? -11.170 17.456 14.811 1.00 84.94 92 PRO A CA 1
ATOM 693 C C . PRO A 1 92 ? -12.006 17.714 16.067 1.00 84.94 92 PRO A C 1
ATOM 695 O O . PRO A 1 92 ? -11.464 17.674 17.166 1.00 84.94 92 PRO A O 1
ATOM 698 N N . SER A 1 93 ? -13.327 17.861 15.915 1.00 85.50 93 SER A N 1
ATOM 699 C CA . SER A 1 93 ? -14.248 18.097 17.035 1.00 85.50 93 SER A CA 1
ATOM 700 C C . SER A 1 93 ? -14.254 16.960 18.057 1.00 85.50 93 SER A C 1
ATOM 702 O O . SER A 1 93 ? -14.358 17.206 19.254 1.00 85.50 93 SER A O 1
ATOM 704 N N . LEU A 1 94 ? -14.099 15.713 17.599 1.00 84.19 94 LEU A N 1
ATOM 705 C CA . LEU A 1 94 ? -14.027 14.551 18.482 1.00 84.19 94 LEU A CA 1
ATOM 706 C C . LEU A 1 94 ? -12.711 14.545 19.264 1.00 84.19 94 LEU A C 1
ATOM 708 O O . LEU A 1 94 ? -12.713 14.283 20.461 1.00 84.19 94 LEU A O 1
ATOM 712 N N . LEU A 1 95 ? -11.596 14.886 18.614 1.00 82.94 95 LEU A N 1
ATOM 713 C CA . LEU A 1 95 ? -10.287 14.978 19.268 1.00 82.94 95 LEU A CA 1
ATOM 714 C C . LEU A 1 95 ? -10.196 16.152 20.252 1.00 82.94 95 LEU A C 1
ATOM 716 O O . LEU A 1 95 ? -9.518 16.041 21.268 1.00 82.94 95 LEU A O 1
ATOM 720 N N . GLU A 1 96 ? -10.893 17.254 19.975 1.00 83.12 96 GLU A N 1
ATOM 721 C CA . GLU A 1 96 ? -10.959 18.449 20.832 1.00 83.12 96 GLU A CA 1
ATOM 722 C C . GLU A 1 96 ? -11.812 18.257 22.090 1.00 83.12 96 GLU A C 1
ATOM 724 O O . GLU A 1 96 ? -11.728 19.072 23.004 1.00 83.12 96 GLU A O 1
ATOM 729 N N . SER A 1 97 ? -12.575 17.162 22.187 1.00 82.06 97 SER A N 1
ATOM 730 C CA . SER A 1 97 ? -13.229 16.774 23.444 1.00 82.06 97 SER A CA 1
ATOM 731 C C . SER A 1 97 ? -12.225 16.385 24.535 1.00 82.06 97 SER A C 1
ATOM 733 O O . SER A 1 97 ? -12.570 16.406 25.714 1.00 82.06 97 SER A O 1
ATOM 735 N N . TYR A 1 98 ? -11.008 15.970 24.146 1.00 80.56 98 TYR A N 1
ATOM 736 C CA . TYR A 1 98 ? -10.000 15.340 25.011 1.00 80.56 98 TYR A CA 1
ATOM 737 C C . TYR A 1 98 ? -10.531 14.148 25.838 1.00 80.56 98 TYR A C 1
ATOM 739 O O . TYR A 1 98 ? -9.871 13.675 26.762 1.00 80.56 98 TYR A O 1
ATOM 747 N N . ASN A 1 99 ? -11.705 13.615 25.486 1.00 86.88 99 ASN A N 1
ATOM 748 C CA . ASN A 1 99 ? -12.355 12.508 26.167 1.00 86.88 99 ASN A CA 1
ATOM 749 C C . ASN A 1 99 ? -12.040 11.201 25.433 1.00 86.88 99 ASN A C 1
ATOM 751 O O . ASN A 1 99 ? -12.696 10.840 24.456 1.00 86.88 99 ASN A O 1
ATOM 755 N N . ILE A 1 100 ? -11.024 10.477 25.909 1.00 86.44 100 ILE A N 1
ATOM 756 C CA . ILE A 1 100 ? -10.539 9.242 25.270 1.00 86.44 100 ILE A CA 1
ATOM 757 C C . ILE A 1 100 ? -11.662 8.215 25.104 1.00 86.44 100 ILE A C 1
ATOM 759 O O . ILE A 1 100 ? -11.800 7.637 24.028 1.00 86.44 100 ILE A O 1
ATOM 763 N N . THR A 1 101 ? -12.494 8.013 26.125 1.00 89.94 101 THR A N 1
ATOM 764 C CA . THR A 1 101 ? -13.594 7.039 26.077 1.00 89.94 101 THR A CA 1
ATOM 765 C C . THR A 1 101 ? -14.600 7.384 24.981 1.00 89.94 101 THR A C 1
ATOM 767 O O . THR A 1 101 ? -15.068 6.505 24.255 1.00 89.94 101 THR A O 1
ATOM 770 N N . GLU A 1 102 ? -14.913 8.670 24.825 1.00 92.25 102 GLU A N 1
ATOM 771 C CA . GLU A 1 102 ? -15.806 9.154 23.774 1.00 92.25 102 GLU A CA 1
ATOM 772 C C . GLU A 1 102 ? -15.177 9.018 22.384 1.00 92.25 102 GLU A C 1
ATOM 774 O O . GLU A 1 102 ? -15.828 8.507 21.471 1.00 92.25 102 GLU A O 1
ATOM 779 N N . ILE A 1 103 ? -13.902 9.396 22.236 1.00 91.19 103 ILE A N 1
ATOM 780 C CA . ILE A 1 103 ? -13.141 9.233 20.992 1.00 91.19 103 ILE A CA 1
ATOM 781 C C . ILE A 1 103 ? -13.161 7.767 20.553 1.00 91.19 103 ILE A C 1
ATOM 783 O O . ILE A 1 103 ? -13.521 7.466 19.415 1.00 91.19 103 ILE A O 1
ATOM 787 N N . GLN A 1 104 ? -12.820 6.850 21.459 1.00 92.81 104 GLN A N 1
ATOM 788 C CA . GLN A 1 104 ? -12.757 5.421 21.170 1.00 92.81 104 GLN A CA 1
ATOM 789 C C . GLN A 1 104 ? -14.134 4.845 20.826 1.00 92.81 104 GLN A C 1
ATOM 791 O O . GLN A 1 104 ? -14.272 4.151 19.821 1.00 92.81 104 GLN A O 1
ATOM 796 N N . SER A 1 105 ? -15.166 5.158 21.614 1.00 95.31 105 SER A N 1
ATOM 797 C CA . SER A 1 105 ? -16.528 4.663 21.377 1.00 95.31 105 SER A CA 1
ATOM 798 C C . SER A 1 105 ? -17.098 5.161 20.047 1.00 95.31 105 SER A C 1
ATOM 800 O O . SER A 1 105 ? -17.627 4.375 19.260 1.00 95.31 105 SER A O 1
ATOM 802 N N . ASN A 1 106 ? -16.952 6.455 19.749 1.00 94.75 106 ASN A N 1
ATOM 803 C CA . ASN A 1 106 ? -17.497 7.045 18.529 1.00 94.75 106 ASN A CA 1
ATOM 804 C C . ASN A 1 106 ? -16.729 6.608 17.279 1.00 94.75 106 ASN A C 1
ATOM 806 O O . ASN A 1 106 ? -17.358 6.261 16.281 1.00 94.75 106 ASN A O 1
ATOM 810 N N . ALA A 1 107 ? -15.396 6.552 17.338 1.00 95.12 107 ALA A N 1
ATOM 811 C CA . ALA A 1 107 ? -14.603 6.045 16.224 1.00 95.12 107 ALA A CA 1
ATOM 812 C C . ALA A 1 107 ? -14.919 4.571 15.948 1.00 95.12 107 ALA A C 1
ATOM 814 O O . ALA A 1 107 ? -15.187 4.207 14.804 1.00 95.12 107 ALA A O 1
ATOM 815 N N . ARG A 1 108 ? -14.984 3.733 16.994 1.00 97.06 108 ARG A N 1
ATOM 816 C CA . ARG A 1 108 ? -15.340 2.318 16.852 1.00 97.06 108 ARG A CA 1
ATOM 817 C C . ARG A 1 108 ? -16.693 2.134 16.170 1.00 97.06 108 ARG A C 1
ATOM 819 O O . ARG A 1 108 ? -16.779 1.306 15.275 1.00 97.06 108 ARG A O 1
ATOM 826 N N . LYS A 1 109 ? -17.721 2.917 16.523 1.00 96.62 109 LYS A N 1
ATOM 827 C CA . LYS A 1 109 ? -19.030 2.847 15.844 1.00 96.62 109 LYS A CA 1
ATOM 828 C C . LYS A 1 109 ? -18.900 3.027 14.333 1.00 96.62 109 LYS A C 1
ATOM 830 O O . LYS A 1 109 ? -19.546 2.302 13.590 1.00 96.62 109 LYS A O 1
ATOM 835 N N . VAL A 1 110 ? -18.060 3.957 13.874 1.00 96.19 110 VAL A N 1
ATOM 836 C CA . VAL A 1 110 ? -17.804 4.150 12.439 1.00 96.19 110 VAL A CA 1
ATOM 837 C C . VAL A 1 110 ? -17.092 2.929 11.852 1.00 96.19 110 VAL A C 1
ATOM 839 O O . VAL A 1 110 ? -17.540 2.398 10.839 1.00 96.19 110 VAL A O 1
ATOM 842 N N . GLY A 1 111 ? -16.038 2.432 12.504 1.00 97.31 111 GLY A N 1
ATOM 843 C CA . GLY A 1 111 ? -15.334 1.221 12.068 1.00 97.31 111 GLY A CA 1
ATOM 844 C C . GLY A 1 111 ? -16.248 -0.004 11.958 1.00 97.31 111 GLY A C 1
ATOM 845 O O . GLY A 1 111 ? -16.222 -0.706 10.946 1.00 97.31 111 GLY A O 1
ATOM 846 N N . ASP A 1 112 ? -17.118 -0.210 12.950 1.00 97.88 112 ASP A N 1
ATOM 847 C CA . ASP A 1 112 ? -18.010 -1.369 13.040 1.00 97.88 112 ASP A CA 1
ATOM 848 C C . ASP A 1 112 ? -19.060 -1.353 11.918 1.00 97.88 112 ASP A C 1
ATOM 850 O O . ASP A 1 112 ? -19.543 -2.407 11.502 1.00 97.88 112 ASP A O 1
ATOM 854 N N . THR A 1 113 ? -19.359 -0.179 11.346 1.00 97.25 113 THR A N 1
ATOM 855 C CA . THR A 1 113 ? -20.193 -0.105 10.140 1.00 97.25 113 THR A CA 1
ATOM 856 C C . THR A 1 113 ? -19.473 -0.628 8.897 1.00 97.25 113 THR A C 1
ATOM 858 O O . THR A 1 113 ? -20.142 -1.132 8.004 1.00 97.25 113 THR A O 1
ATOM 861 N N . LEU A 1 114 ? -18.144 -0.550 8.807 1.00 98.12 114 LEU A N 1
ATOM 862 C CA . LEU A 1 114 ? -17.378 -0.906 7.604 1.00 98.12 114 LEU A CA 1
ATOM 863 C C . LEU A 1 114 ? -16.765 -2.309 7.666 1.00 98.12 114 LEU A C 1
ATOM 865 O O . LEU A 1 114 ? -16.584 -2.944 6.623 1.00 98.12 114 LEU A O 1
ATOM 869 N N . ILE A 1 115 ? -16.441 -2.809 8.861 1.00 98.06 115 ILE A N 1
ATOM 870 C CA . ILE A 1 115 ? -15.679 -4.055 9.009 1.00 98.06 115 ILE A CA 1
ATOM 871 C C . ILE A 1 115 ? -16.417 -5.282 8.467 1.00 98.06 115 ILE A C 1
ATOM 873 O O . ILE A 1 115 ? -15.800 -6.113 7.809 1.00 98.06 115 ILE A O 1
ATOM 877 N N . GLY A 1 116 ? -17.736 -5.380 8.671 1.00 97.75 116 GLY A N 1
ATOM 878 C CA . GLY A 1 116 ? -18.527 -6.510 8.175 1.00 97.75 116 GLY A CA 1
ATOM 879 C C . GLY A 1 116 ? -18.487 -6.623 6.649 1.00 97.75 116 GLY A C 1
ATOM 880 O O . GLY A 1 116 ? -18.215 -7.696 6.109 1.00 97.75 116 GLY A O 1
ATOM 881 N N . ASP A 1 117 ? -18.672 -5.497 5.957 1.00 97.81 117 ASP A N 1
ATOM 882 C CA . ASP A 1 117 ? -18.618 -5.437 4.494 1.00 97.81 117 ASP A CA 1
ATOM 883 C C . ASP A 1 117 ? -17.191 -5.645 3.978 1.00 97.81 117 ASP A C 1
ATOM 885 O O . ASP A 1 117 ? -17.003 -6.298 2.957 1.00 97.81 117 ASP A O 1
ATOM 889 N N . THR A 1 118 ? -16.179 -5.167 4.709 1.00 98.12 118 THR A N 1
ATOM 890 C CA . THR A 1 118 ? -14.760 -5.392 4.383 1.00 98.12 118 THR A CA 1
ATOM 891 C C . THR A 1 118 ? -14.389 -6.872 4.494 1.00 98.12 118 THR A C 1
ATOM 893 O O . THR A 1 118 ? -13.817 -7.436 3.561 1.00 98.12 118 THR A O 1
ATOM 896 N N . ASN A 1 119 ? -14.771 -7.525 5.594 1.00 98.00 119 ASN A N 1
ATOM 897 C CA . ASN A 1 119 ? -14.561 -8.955 5.805 1.00 98.00 119 ASN A CA 1
ATOM 898 C C . ASN A 1 119 ? -15.248 -9.781 4.716 1.00 98.00 119 ASN A C 1
ATOM 900 O O . ASN A 1 119 ? -14.624 -10.652 4.113 1.00 98.00 119 ASN A O 1
ATOM 904 N N . LYS A 1 120 ? -16.504 -9.457 4.396 1.00 97.12 120 LYS A N 1
ATOM 905 C CA . LYS A 1 120 ? -17.247 -10.117 3.318 1.00 97.12 120 LY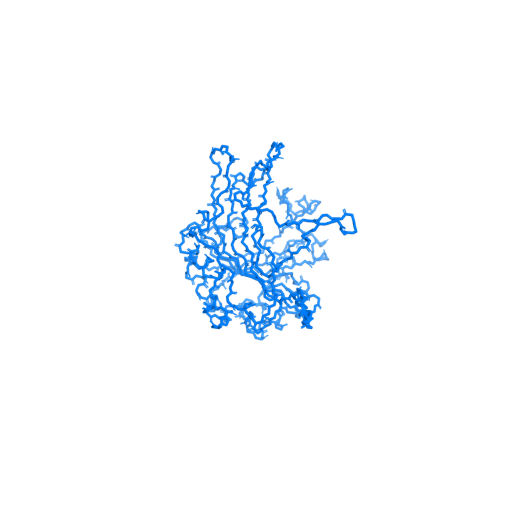S A CA 1
ATOM 906 C C . LYS A 1 120 ? -16.596 -9.894 1.950 1.00 97.12 120 LYS A C 1
ATOM 908 O O . LYS A 1 120 ? -16.465 -10.843 1.185 1.00 97.12 120 LYS A O 1
ATOM 913 N N . ALA A 1 121 ? -16.199 -8.659 1.644 1.00 96.88 121 ALA A N 1
ATOM 914 C CA . ALA A 1 121 ? -15.640 -8.280 0.350 1.00 96.88 121 ALA A CA 1
ATOM 915 C C . ALA A 1 121 ? -14.320 -8.985 0.042 1.00 96.88 121 ALA A C 1
ATOM 917 O O . ALA A 1 121 ? -14.089 -9.327 -1.112 1.00 96.88 121 ALA A O 1
ATOM 918 N N . PHE A 1 122 ? -13.476 -9.199 1.055 1.00 96.31 122 PHE A N 1
ATOM 919 C CA . PHE A 1 122 ? -12.123 -9.737 0.889 1.00 96.31 122 PHE A CA 1
ATOM 920 C C . PHE A 1 122 ? -11.918 -11.114 1.528 1.00 96.31 122 PHE A C 1
ATOM 922 O O . PHE A 1 122 ? -10.780 -11.551 1.674 1.00 96.31 122 PHE A O 1
ATOM 929 N N . ALA A 1 123 ? -13.008 -11.795 1.899 1.00 95.19 123 ALA A N 1
ATOM 930 C CA . ALA A 1 123 ? -12.993 -13.095 2.573 1.00 95.19 123 ALA A CA 1
ATOM 931 C C . ALA A 1 123 ? -12.082 -13.123 3.820 1.00 95.19 123 ALA A C 1
ATOM 933 O O . ALA A 1 123 ? -11.304 -14.054 4.026 1.00 95.19 123 ALA A O 1
ATOM 934 N N . LEU A 1 124 ? -12.183 -12.081 4.647 1.00 96.12 124 LEU A N 1
ATOM 935 C CA . LEU A 1 124 ? -11.437 -11.928 5.896 1.00 96.12 124 LEU A CA 1
ATOM 936 C C . LEU A 1 124 ? -12.330 -12.203 7.112 1.00 96.12 124 LEU A C 1
ATOM 938 O O . LEU A 1 124 ? -13.556 -12.250 7.021 1.00 96.12 124 LEU A O 1
ATOM 942 N N . ASN A 1 125 ? -11.700 -12.332 8.274 1.00 96.94 125 ASN A N 1
ATOM 943 C CA . ASN A 1 125 ? -12.344 -12.509 9.574 1.00 96.94 125 ASN A CA 1
ATOM 944 C C . ASN A 1 125 ? -11.740 -11.567 10.628 1.00 96.94 125 ASN A C 1
ATOM 946 O O . ASN A 1 125 ? -11.498 -11.972 11.760 1.00 96.94 125 ASN A O 1
ATOM 950 N N . ALA A 1 126 ? -11.444 -10.326 10.243 1.00 98.19 126 ALA A N 1
ATOM 951 C CA . ALA A 1 126 ? -10.831 -9.368 11.148 1.00 98.19 126 ALA A CA 1
ATOM 952 C C . ALA A 1 126 ? -11.800 -8.957 12.265 1.00 98.19 126 ALA A C 1
ATOM 954 O O . ALA A 1 126 ? -12.954 -8.605 12.003 1.00 98.19 126 ALA A O 1
ATOM 955 N N . GLU A 1 127 ? -11.310 -8.989 13.501 1.00 98.31 127 GLU A N 1
ATOM 956 C CA . GLU A 1 127 ? -12.065 -8.690 14.716 1.00 98.31 127 GLU A CA 1
ATOM 957 C C . GLU A 1 127 ? -11.524 -7.441 15.398 1.00 98.31 127 GLU A C 1
ATOM 959 O O . GLU A 1 127 ? -10.351 -7.100 15.266 1.00 98.31 127 GLU A O 1
ATOM 964 N N . PHE A 1 128 ? -12.391 -6.735 16.124 1.00 98.44 128 PHE A N 1
ATOM 965 C CA . PHE A 1 128 ? -12.007 -5.494 16.784 1.00 98.44 128 PHE A CA 1
ATOM 966 C C . PHE A 1 128 ? -10.864 -5.739 17.773 1.00 98.44 128 PHE A C 1
ATOM 968 O O . PHE A 1 128 ? -10.970 -6.586 18.658 1.00 98.44 128 PHE A O 1
ATOM 975 N N . ASN A 1 129 ? -9.806 -4.942 17.655 1.00 97.06 129 ASN A N 1
ATOM 976 C CA . ASN A 1 129 ? -8.675 -4.968 18.567 1.00 97.06 129 ASN A CA 1
ATOM 977 C C . ASN A 1 129 ? -8.647 -3.707 19.434 1.00 97.06 129 ASN A C 1
ATOM 979 O O . ASN A 1 129 ? -8.697 -3.783 20.660 1.00 97.06 129 ASN A O 1
ATOM 983 N N . SER A 1 130 ? -8.563 -2.537 18.801 1.00 95.50 130 SER A N 1
ATOM 984 C CA . SER A 1 130 ? -8.353 -1.278 19.513 1.00 95.50 130 SER A CA 1
ATOM 985 C C . SER A 1 130 ? -8.762 -0.063 18.685 1.00 95.50 130 SER A C 1
ATOM 987 O O . SER A 1 130 ? -9.033 -0.145 17.488 1.00 95.50 130 SER A O 1
ATOM 989 N N . VAL A 1 131 ? -8.807 1.098 19.338 1.00 94.56 131 VAL A N 1
ATOM 990 C CA . VAL A 1 131 ? -8.811 2.394 18.658 1.00 94.56 131 VAL A CA 1
ATOM 991 C C . VAL A 1 131 ? -7.503 3.092 18.989 1.00 94.56 131 VAL A C 1
ATOM 993 O O . VAL A 1 131 ? -7.239 3.417 20.148 1.00 94.56 131 VAL A O 1
ATOM 996 N N . TYR A 1 132 ? -6.696 3.321 17.960 1.00 89.19 132 TYR A N 1
ATOM 997 C CA . TYR A 1 132 ? -5.413 3.991 18.050 1.00 89.19 132 TYR A CA 1
ATOM 998 C C . TYR A 1 132 ? -5.554 5.448 17.607 1.00 89.19 132 TYR A C 1
ATOM 1000 O O . TYR A 1 132 ? -5.975 5.743 16.489 1.00 89.19 132 TYR A O 1
ATOM 1008 N N . ILE A 1 133 ? -5.216 6.380 18.491 1.00 86.19 133 ILE A N 1
ATOM 1009 C CA . ILE A 1 133 ? -5.206 7.811 18.183 1.00 86.19 133 ILE A CA 1
ATOM 1010 C C . ILE A 1 133 ? -3.777 8.157 17.779 1.00 86.19 133 ILE A C 1
ATOM 1012 O O . ILE A 1 133 ? -2.872 7.955 18.578 1.00 86.19 133 ILE A O 1
ATOM 1016 N N . ASN A 1 134 ? -3.578 8.674 16.565 1.00 74.38 134 ASN A N 1
ATOM 1017 C CA . ASN A 1 134 ? -2.290 9.180 16.089 1.00 74.38 134 ASN A CA 1
ATOM 1018 C C . ASN A 1 134 ? -2.198 10.671 16.451 1.00 74.38 134 ASN A C 1
ATOM 1020 O O . ASN A 1 134 ? -2.683 11.526 15.689 1.00 74.38 134 ASN A O 1
ATOM 1024 N N . PRO A 1 135 ? -1.644 11.027 17.617 1.00 63.25 135 PRO A N 1
ATOM 1025 C CA . PRO A 1 135 ? -1.771 12.369 18.139 1.00 63.25 135 PRO A CA 1
ATOM 1026 C C . PRO A 1 135 ? -0.624 13.249 17.604 1.00 63.25 135 PRO A C 1
ATOM 1028 O O . PRO A 1 135 ? 0.373 12.773 17.056 1.00 63.25 135 PRO A O 1
ATOM 1031 N N . LYS A 1 136 ? -0.802 14.572 17.674 1.00 59.56 136 LYS A N 1
ATOM 1032 C CA . LYS A 1 136 ? 0.219 15.561 17.296 1.00 59.56 136 LYS A CA 1
ATOM 1033 C C . LYS A 1 136 ? 0.177 16.728 18.267 1.00 59.56 136 LYS A C 1
ATOM 1035 O O . LYS A 1 136 ? -0.909 17.169 18.640 1.00 59.56 136 LYS A O 1
ATOM 1040 N N . GLY A 1 137 ? 1.344 17.279 18.593 1.00 54.31 137 GLY A N 1
ATOM 1041 C CA . GLY A 1 137 ? 1.454 18.536 19.339 1.00 54.31 137 GLY A CA 1
ATOM 1042 C C . GLY A 1 137 ? 0.815 18.450 20.727 1.00 54.31 137 GLY A C 1
ATOM 1043 O O . GLY A 1 137 ? 1.005 17.461 21.426 1.00 54.31 137 GLY A O 1
ATOM 1044 N N . GLU A 1 138 ? 0.042 19.466 21.112 1.00 48.19 138 GLU A N 1
ATOM 1045 C CA . GLU A 1 138 ? -0.611 19.580 22.430 1.00 48.19 138 GLU A CA 1
ATOM 1046 C C . GLU A 1 138 ? -1.539 18.398 22.764 1.00 48.19 138 GLU A C 1
ATOM 1048 O O . GLU A 1 138 ? -1.671 18.023 23.927 1.00 48.19 138 GLU A O 1
ATOM 1053 N N . LEU A 1 139 ? -2.101 17.730 21.747 1.00 50.91 139 LEU A N 1
ATOM 1054 C CA . LEU A 1 139 ? -2.927 16.532 21.920 1.00 50.91 139 LEU A CA 1
ATOM 1055 C C . LEU A 1 139 ? -2.121 15.340 22.470 1.00 50.91 139 LEU A C 1
ATOM 1057 O O . LEU A 1 139 ? -2.670 14.530 23.208 1.00 50.91 139 LEU A O 1
ATOM 1061 N N . ASN A 1 140 ? -0.817 15.250 22.174 1.00 48.53 140 ASN A N 1
ATOM 1062 C CA . ASN A 1 140 ? 0.057 14.239 22.784 1.00 48.53 140 ASN A CA 1
ATOM 1063 C C . ASN A 1 140 ? 0.143 14.431 24.304 1.00 48.53 140 ASN A C 1
ATOM 1065 O O . ASN A 1 140 ? 0.067 13.464 25.058 1.00 48.53 140 ASN A O 1
ATOM 1069 N N . ALA A 1 141 ? 0.286 15.687 24.743 1.00 48.84 141 ALA A N 1
ATOM 1070 C CA . ALA A 1 141 ? 0.405 16.042 26.153 1.00 48.84 141 ALA A CA 1
ATOM 1071 C C . ALA A 1 141 ? -0.929 15.872 26.895 1.00 48.84 141 ALA A C 1
ATOM 1073 O O . ALA A 1 141 ? -0.951 15.316 27.989 1.00 48.84 141 ALA A O 1
ATOM 1074 N N . ALA A 1 142 ? -2.042 16.280 26.277 1.00 49.78 142 ALA A N 1
ATOM 1075 C CA . ALA A 1 142 ? -3.375 16.169 26.866 1.00 49.78 142 ALA A CA 1
ATOM 1076 C C . ALA A 1 142 ? -3.872 14.716 26.992 1.00 49.78 142 ALA A C 1
ATOM 1078 O O . ALA A 1 142 ? -4.599 14.401 27.929 1.00 49.78 142 ALA A O 1
ATOM 1079 N N . LEU A 1 143 ? -3.467 13.823 26.080 1.00 45.72 143 LEU A N 1
ATOM 1080 C CA . LEU A 1 143 ? -3.837 12.401 26.115 1.00 45.72 143 LEU A CA 1
ATOM 1081 C C . LEU A 1 143 ? -2.808 11.517 26.844 1.00 45.72 143 LEU A C 1
ATOM 1083 O O . LEU A 1 143 ? -2.986 10.302 26.910 1.00 45.72 143 LEU A O 1
ATOM 1087 N N . GLY A 1 144 ? -1.728 12.099 27.381 1.00 40.78 144 GLY A N 1
ATOM 1088 C CA . GLY A 1 144 ? -0.676 11.361 28.091 1.00 40.78 144 GLY A CA 1
ATOM 1089 C C . GLY A 1 144 ? 0.134 10.405 27.205 1.00 40.78 144 GLY A C 1
ATOM 1090 O O . GLY A 1 144 ? 0.729 9.454 27.706 1.00 40.78 144 GLY A O 1
ATOM 1091 N N . THR A 1 145 ? 0.156 10.624 25.889 1.00 41.31 145 THR A N 1
ATOM 1092 C CA . THR A 1 145 ? 0.801 9.735 24.912 1.00 41.31 145 THR A CA 1
ATOM 1093 C C . THR A 1 145 ? 2.148 10.297 24.453 1.00 41.31 145 THR A C 1
ATOM 1095 O O . THR A 1 145 ? 2.223 11.422 23.965 1.00 41.31 145 THR A O 1
ATOM 1098 N N . SER A 1 146 ? 3.221 9.508 24.533 1.00 36.84 146 SER A N 1
ATOM 1099 C CA . SER A 1 146 ? 4.605 9.935 24.238 1.00 36.84 146 SER A CA 1
ATOM 1100 C C . SER A 1 146 ? 4.974 10.009 22.739 1.00 36.84 146 SER A C 1
ATOM 1102 O O . SER A 1 146 ? 6.154 10.002 22.393 1.00 36.84 146 SER A O 1
ATOM 1104 N N . GLY A 1 147 ? 4.000 10.042 21.824 1.00 36.84 147 GLY A N 1
ATOM 1105 C CA . GLY A 1 147 ? 4.229 9.926 20.376 1.00 36.84 147 GLY A CA 1
ATOM 1106 C C . GLY A 1 147 ? 4.712 11.224 19.720 1.00 36.84 147 GLY A C 1
ATOM 1107 O O . GLY A 1 147 ? 3.915 11.982 19.178 1.00 36.84 147 GLY A O 1
ATOM 1108 N N . VAL A 1 148 ? 6.018 11.498 19.738 1.00 33.12 148 VAL A N 1
ATOM 1109 C CA . VAL A 1 148 ? 6.599 12.762 19.228 1.00 33.12 148 VAL A CA 1
ATOM 1110 C C . VAL A 1 148 ? 6.734 12.813 17.693 1.00 33.12 148 VAL A C 1
ATOM 1112 O O . VAL A 1 148 ? 7.152 13.829 17.145 1.00 33.12 148 VAL A O 1
ATOM 1115 N N . VAL A 1 149 ? 6.366 11.761 16.956 1.00 35.78 149 VAL A N 1
ATOM 1116 C CA . VAL A 1 149 ? 6.652 11.677 15.516 1.00 35.78 149 VAL A CA 1
ATOM 1117 C C . VAL A 1 149 ? 5.424 11.189 14.735 1.00 35.78 149 VAL A C 1
ATOM 1119 O O . VAL A 1 149 ? 5.056 10.024 14.791 1.00 35.78 149 VAL A O 1
ATOM 1122 N N . SER A 1 150 ? 4.833 12.107 13.960 1.00 37.22 150 SER A N 1
ATOM 1123 C CA . SER A 1 150 ? 4.014 11.831 12.763 1.00 37.22 150 SER A CA 1
ATOM 1124 C C . SER A 1 150 ? 2.515 11.469 12.882 1.00 37.22 150 SER A C 1
ATOM 1126 O O . SER A 1 150 ? 1.990 10.769 12.017 1.00 37.22 150 SER A O 1
ATOM 1128 N N . GLY A 1 151 ? 1.758 12.006 13.844 1.00 44.16 151 GLY A N 1
ATOM 1129 C CA . GLY A 1 151 ? 0.287 11.945 13.773 1.00 44.16 151 GLY A CA 1
ATOM 1130 C C . GLY A 1 151 ? -0.317 13.062 12.912 1.00 44.16 151 GLY A C 1
ATOM 1131 O O . GLY A 1 151 ? 0.005 14.232 13.101 1.00 44.16 151 GLY A O 1
ATOM 1132 N N . ASN A 1 152 ? -1.233 12.752 11.990 1.00 57.53 152 ASN A N 1
ATOM 1133 C CA . ASN A 1 152 ? -2.014 13.757 11.247 1.00 57.53 152 ASN A CA 1
ATOM 1134 C C . ASN A 1 152 ? -3.365 14.058 11.937 1.00 57.53 152 ASN A C 1
ATOM 1136 O O . ASN A 1 152 ? -4.368 14.270 11.261 1.00 57.53 152 ASN A O 1
ATOM 1140 N N . ARG A 1 153 ? -3.414 14.008 13.284 1.00 69.06 153 ARG A N 1
ATOM 1141 C CA . ARG A 1 153 ? -4.666 14.016 14.077 1.00 69.06 153 ARG A CA 1
ATOM 1142 C C . ARG A 1 153 ? -5.672 12.977 13.539 1.00 69.06 153 ARG A C 1
ATOM 1144 O O . ARG A 1 153 ? -6.852 13.268 13.361 1.00 69.06 153 ARG A O 1
ATOM 1151 N N . THR A 1 154 ? -5.183 11.776 13.231 1.00 81.44 154 THR A N 1
ATOM 1152 C CA . T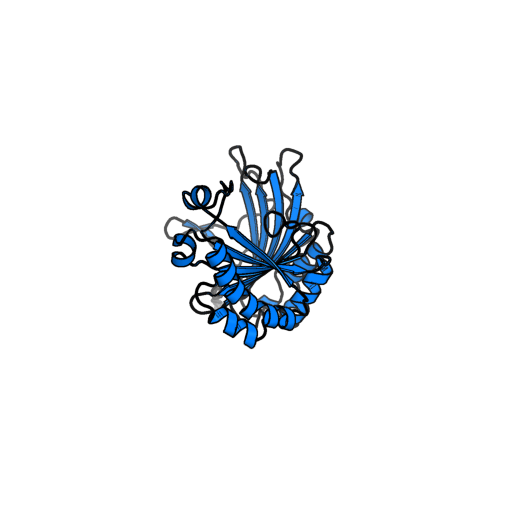HR A 1 154 ? -5.981 10.672 12.680 1.00 81.44 154 THR A CA 1
ATOM 1153 C C . THR A 1 154 ? -6.347 9.679 13.774 1.00 81.44 154 THR A C 1
ATOM 1155 O O . THR A 1 154 ? -5.534 9.363 14.642 1.00 81.44 154 THR A O 1
ATOM 1158 N N . ILE A 1 155 ? -7.558 9.140 13.708 1.00 91.12 155 ILE A N 1
ATOM 1159 C CA . ILE A 1 155 ? -8.010 8.027 14.541 1.00 91.12 155 ILE A CA 1
ATOM 1160 C C . ILE A 1 155 ? -8.051 6.783 13.655 1.00 91.12 155 ILE A C 1
ATOM 1162 O O . ILE A 1 155 ? -8.631 6.821 12.571 1.00 91.12 155 ILE A O 1
ATOM 1166 N N . SER A 1 156 ? -7.437 5.700 14.109 1.00 92.88 156 SER A N 1
ATOM 1167 C CA . SER A 1 156 ? -7.420 4.402 13.440 1.00 92.88 156 SER A CA 1
ATOM 1168 C C . SER A 1 156 ? -8.209 3.415 14.287 1.00 92.88 156 SER A C 1
ATOM 1170 O O . SER A 1 156 ? -7.801 3.080 15.398 1.00 92.88 156 SER A O 1
ATOM 1172 N N . VAL A 1 157 ? -9.346 2.945 13.784 1.00 97.25 157 VAL A N 1
ATOM 1173 C CA . VAL A 1 157 ? -10.024 1.783 14.368 1.00 97.25 157 VAL A CA 1
ATOM 1174 C C . VAL A 1 157 ? -9.345 0.547 13.809 1.00 97.25 157 VAL A C 1
ATOM 1176 O O . VAL A 1 157 ? -9.268 0.379 12.590 1.00 97.25 157 VAL A O 1
ATOM 1179 N N . VAL A 1 158 ? -8.807 -0.276 14.697 1.00 97.50 158 VAL A N 1
ATOM 1180 C CA . VAL A 1 158 ? -7.925 -1.378 14.347 1.00 97.50 158 VAL A CA 1
ATOM 1181 C C . VAL A 1 158 ? -8.644 -2.687 14.580 1.00 97.50 158 VAL A C 1
ATOM 1183 O O . VAL A 1 158 ? -9.076 -2.989 15.694 1.00 97.50 158 VAL A O 1
ATOM 1186 N N . TYR A 1 159 ? -8.732 -3.469 13.517 1.00 98.56 159 TYR A N 1
ATOM 1187 C CA . TYR A 1 159 ? -9.200 -4.840 13.539 1.00 98.56 159 TYR A CA 1
ATOM 1188 C C . TYR A 1 159 ? -8.029 -5.746 13.192 1.00 98.56 159 TYR A C 1
ATOM 1190 O O . TYR A 1 159 ? -7.224 -5.391 12.331 1.00 98.56 159 TYR A O 1
ATOM 1198 N N . THR A 1 160 ? -7.919 -6.899 13.839 1.00 98.19 160 THR A N 1
ATOM 1199 C CA . THR A 1 160 ? -6.829 -7.844 13.592 1.00 98.19 160 THR A CA 1
ATOM 1200 C C . THR A 1 160 ? -7.342 -9.215 13.196 1.00 98.19 160 THR A C 1
ATOM 1202 O O . THR A 1 160 ? -8.471 -9.597 13.493 1.00 98.19 160 THR A O 1
ATOM 1205 N N . LEU A 1 161 ? -6.499 -9.946 12.476 1.00 97.12 161 LEU A N 1
ATOM 1206 C CA . LEU A 1 161 ? -6.722 -11.320 12.040 1.00 97.12 161 LEU A CA 1
ATOM 1207 C C . LEU A 1 161 ? -5.387 -12.082 12.063 1.00 97.12 161 LEU A C 1
ATOM 1209 O O . LEU A 1 161 ? -4.325 -11.441 12.083 1.00 97.12 161 LEU A O 1
ATOM 1213 N N . PRO A 1 162 ? -5.404 -13.432 12.065 1.00 96.50 162 PRO A N 1
ATOM 1214 C CA . PRO A 1 162 ? -4.184 -14.221 11.933 1.00 96.50 162 PRO A CA 1
ATOM 1215 C C . PRO A 1 162 ? -3.369 -13.744 10.734 1.00 96.50 162 PRO A C 1
ATOM 1217 O O . PRO A 1 162 ? -3.926 -13.535 9.659 1.00 96.50 162 PRO A O 1
ATOM 1220 N N . LYS A 1 163 ? -2.067 -13.532 10.928 1.00 94.56 163 LYS A N 1
ATOM 1221 C CA . LYS A 1 163 ? -1.192 -12.964 9.902 1.00 94.56 163 LYS A CA 1
ATOM 1222 C C . LYS A 1 163 ? -0.982 -13.972 8.761 1.00 94.56 163 LYS A C 1
ATOM 1224 O O . LYS A 1 163 ? -0.319 -14.983 8.989 1.00 94.56 163 LYS A O 1
ATOM 1229 N N . PRO A 1 164 ? -1.518 -13.725 7.552 1.00 94.56 164 PRO A N 1
ATOM 1230 C CA . PRO A 1 164 ? -1.241 -14.573 6.404 1.00 94.56 164 PRO A CA 1
ATOM 1231 C C . PRO A 1 164 ? 0.151 -14.278 5.838 1.00 94.56 164 PRO A C 1
ATOM 1233 O O . PRO A 1 164 ? 0.660 -13.153 5.941 1.00 94.56 164 PRO A O 1
ATOM 1236 N N . ASP A 1 165 ? 0.715 -15.265 5.144 1.00 96.50 165 ASP A N 1
ATOM 1237 C CA . ASP A 1 165 ? 1.859 -15.040 4.265 1.00 96.50 165 ASP A CA 1
ATOM 1238 C C . ASP A 1 165 ? 1.525 -13.968 3.219 1.00 96.50 165 ASP A C 1
ATOM 1240 O O . ASP A 1 165 ? 0.400 -13.882 2.715 1.00 96.50 165 ASP A O 1
ATOM 1244 N N . SER A 1 166 ? 2.521 -13.160 2.859 1.00 97.12 166 SER A N 1
ATOM 1245 C CA . SER A 1 166 ? 2.366 -12.085 1.874 1.00 97.12 166 SER A CA 1
ATOM 1246 C C . SER A 1 166 ? 1.883 -12.593 0.520 1.00 97.12 166 SER A C 1
ATOM 1248 O O . SER A 1 166 ? 1.019 -11.968 -0.089 1.00 97.12 166 SER A O 1
ATOM 1250 N N . SER A 1 167 ? 2.354 -13.756 0.073 1.00 98.00 167 SER A N 1
ATOM 1251 C CA . SER A 1 167 ? 1.883 -14.393 -1.160 1.00 98.00 167 SER A CA 1
ATOM 1252 C C . SER A 1 167 ? 0.395 -14.738 -1.095 1.00 98.00 167 SER A C 1
ATOM 1254 O O . SER A 1 167 ? -0.341 -14.437 -2.032 1.00 98.00 167 SER A O 1
ATOM 1256 N N . TYR A 1 168 ? -0.064 -15.303 0.025 1.00 97.56 168 TYR A N 1
ATOM 1257 C CA . TYR A 1 168 ? -1.466 -15.661 0.226 1.00 97.56 168 TYR A CA 1
ATOM 1258 C C . TYR A 1 168 ? -2.363 -14.421 0.271 1.00 97.56 168 TYR A C 1
ATOM 1260 O O . TYR A 1 168 ? -3.395 -14.380 -0.398 1.00 97.56 168 TYR A O 1
ATOM 1268 N N . LEU A 1 169 ? -1.957 -13.383 1.012 1.00 97.75 169 LEU A N 1
ATOM 1269 C CA . LEU A 1 169 ? -2.712 -12.131 1.069 1.00 97.75 169 LEU A CA 1
ATOM 1270 C C . LEU A 1 169 ? -2.761 -11.435 -0.295 1.00 97.75 169 LEU A C 1
ATOM 1272 O O . LEU A 1 169 ? -3.820 -10.960 -0.700 1.00 97.75 169 LEU A O 1
ATOM 1276 N N . TYR A 1 170 ? -1.636 -11.393 -1.012 1.00 98.25 170 TYR A N 1
ATOM 1277 C CA . TYR A 1 170 ? -1.561 -10.803 -2.345 1.00 98.25 170 TYR A CA 1
ATOM 1278 C C . TYR A 1 170 ? -2.476 -11.527 -3.335 1.00 98.25 170 TYR A C 1
ATOM 1280 O O . TYR A 1 170 ? -3.302 -10.883 -3.983 1.00 98.25 170 TYR A O 1
ATOM 1288 N N . ASP A 1 171 ? -2.376 -12.855 -3.434 1.00 97.50 171 ASP A N 1
ATOM 1289 C CA . ASP A 1 171 ? -3.200 -13.650 -4.350 1.00 97.50 171 ASP A CA 1
ATOM 1290 C C . ASP A 1 171 ? -4.693 -13.554 -3.966 1.00 97.50 171 ASP A C 1
ATOM 1292 O O . ASP A 1 171 ? -5.547 -13.367 -4.838 1.00 97.50 171 ASP A O 1
ATOM 1296 N N . GLY A 1 172 ? -5.018 -13.579 -2.667 1.00 97.25 172 GLY A N 1
ATOM 1297 C CA . GLY A 1 172 ? -6.380 -13.399 -2.159 1.00 97.25 172 GLY A CA 1
ATOM 1298 C C . GLY A 1 172 ? -6.986 -12.051 -2.558 1.00 97.25 172 GLY A C 1
ATOM 1299 O O . GLY A 1 172 ? -8.043 -12.010 -3.189 1.00 97.25 172 GLY A O 1
ATOM 1300 N N . LEU A 1 173 ? -6.286 -10.947 -2.279 1.00 97.62 173 LEU A N 1
ATOM 1301 C CA . LEU A 1 173 ? -6.735 -9.597 -2.633 1.00 97.62 173 LEU A CA 1
ATOM 1302 C C . LEU A 1 173 ? -6.839 -9.407 -4.151 1.00 97.62 173 LEU A C 1
ATOM 1304 O O . LEU A 1 173 ? -7.850 -8.917 -4.653 1.00 97.62 173 LEU A O 1
ATOM 1308 N N . THR A 1 174 ? -5.812 -9.800 -4.906 1.00 97.50 174 THR A N 1
ATOM 1309 C CA . THR A 1 174 ? -5.760 -9.563 -6.358 1.00 97.50 174 THR A CA 1
ATOM 1310 C C . THR A 1 174 ? -6.742 -10.416 -7.146 1.00 97.50 174 THR A C 1
ATOM 1312 O O . THR A 1 174 ? -7.201 -9.972 -8.198 1.00 97.50 174 THR A O 1
ATOM 1315 N N . SER A 1 175 ? -7.127 -11.592 -6.638 1.00 95.94 175 SER A N 1
ATOM 1316 C CA . SER A 1 175 ? -8.174 -12.418 -7.253 1.00 95.94 175 SER A CA 1
ATOM 1317 C C . SER A 1 175 ? -9.533 -11.709 -7.322 1.00 95.94 175 SER A C 1
ATOM 1319 O O . SER A 1 175 ? -10.307 -11.963 -8.247 1.00 95.94 175 SER A O 1
ATOM 1321 N N . ILE A 1 176 ? -9.780 -10.792 -6.381 1.00 94.88 176 ILE A N 1
ATOM 1322 C CA . ILE A 1 176 ? -11.004 -9.995 -6.257 1.00 94.88 176 ILE A CA 1
ATOM 1323 C C . ILE A 1 176 ? -10.815 -8.643 -6.951 1.00 94.88 176 ILE A C 1
ATOM 1325 O O . ILE A 1 176 ? -11.620 -8.249 -7.793 1.00 94.88 176 ILE A O 1
ATOM 1329 N N . LEU A 1 177 ? -9.728 -7.943 -6.614 1.00 96.00 177 LEU A N 1
ATOM 1330 C CA . LEU A 1 177 ? -9.484 -6.564 -7.026 1.00 96.00 177 LEU A CA 1
ATOM 1331 C C . LEU A 1 177 ? -9.096 -6.438 -8.496 1.00 96.00 177 LEU A C 1
ATOM 1333 O O . LEU A 1 177 ? -9.587 -5.540 -9.175 1.00 96.00 177 LEU A O 1
ATOM 1337 N N . ILE A 1 178 ? -8.182 -7.279 -8.983 1.00 97.25 178 ILE A N 1
ATOM 1338 C CA . ILE A 1 178 ? -7.512 -7.040 -10.263 1.00 97.25 178 ILE A CA 1
ATOM 1339 C C . ILE A 1 178 ? -8.154 -7.905 -11.362 1.00 97.25 178 ILE A C 1
ATOM 1341 O O . ILE A 1 178 ? -8.125 -9.142 -11.292 1.00 97.25 178 ILE A O 1
ATOM 1345 N N . PRO A 1 179 ? -8.730 -7.290 -12.414 1.00 96.88 179 PRO A N 1
ATOM 1346 C CA . PRO A 1 179 ? -9.286 -8.005 -13.554 1.00 96.88 179 PRO A CA 1
ATOM 1347 C C . PRO A 1 179 ? -8.261 -8.939 -14.188 1.00 96.88 179 PRO A C 1
ATOM 1349 O O . PRO A 1 179 ? -7.077 -8.619 -14.263 1.00 96.88 179 PRO A O 1
ATOM 1352 N N . LYS A 1 180 ? -8.737 -10.064 -14.731 1.00 96.31 180 LYS A N 1
ATOM 1353 C CA . LYS A 1 180 ? -7.880 -11.041 -15.414 1.00 96.31 180 LYS A CA 1
ATOM 1354 C C . LYS A 1 180 ? -7.003 -10.408 -16.503 1.00 96.31 180 LYS A C 1
ATOM 1356 O O . LYS A 1 180 ? -5.843 -10.764 -16.581 1.00 96.31 180 LYS A O 1
ATOM 1361 N N . GLN A 1 181 ? -7.528 -9.444 -17.263 1.00 94.75 181 GLN A N 1
ATOM 1362 C CA . GLN A 1 181 ? -6.760 -8.723 -18.284 1.00 94.75 181 GLN A CA 1
ATOM 1363 C C . GLN A 1 181 ? -5.472 -8.106 -17.711 1.00 94.75 181 GLN A C 1
ATOM 1365 O O . GLN A 1 181 ? -4.392 -8.465 -18.149 1.00 94.75 181 GLN A O 1
ATOM 1370 N N . ILE A 1 182 ? -5.573 -7.277 -16.664 1.00 96.25 182 ILE A N 1
ATOM 1371 C CA . ILE A 1 182 ? -4.397 -6.652 -16.030 1.00 96.25 182 ILE A CA 1
ATOM 1372 C C . ILE A 1 182 ? -3.458 -7.713 -15.432 1.00 96.25 182 ILE A C 1
ATOM 1374 O O . ILE A 1 182 ? -2.244 -7.569 -15.519 1.00 96.25 182 ILE A O 1
ATOM 1378 N N . ARG A 1 183 ? -4.004 -8.793 -14.850 1.00 96.50 183 ARG A N 1
ATOM 1379 C CA . ARG A 1 183 ? -3.191 -9.882 -14.276 1.00 96.50 183 ARG A CA 1
ATOM 1380 C C . ARG A 1 183 ? -2.422 -10.684 -15.326 1.00 96.50 183 ARG A C 1
ATOM 1382 O O . ARG A 1 183 ? -1.325 -11.141 -15.039 1.00 96.50 183 ARG A O 1
ATOM 1389 N N . ASP A 1 184 ? -3.008 -10.887 -16.501 1.00 97.00 184 ASP A N 1
ATOM 1390 C CA . ASP A 1 184 ? -2.401 -11.650 -17.595 1.00 97.00 184 ASP A CA 1
ATOM 1391 C C . ASP A 1 184 ? -1.439 -10.786 -18.439 1.00 97.00 184 ASP A C 1
ATOM 1393 O O . ASP A 1 184 ? -0.563 -11.323 -19.115 1.00 97.00 184 ASP A O 1
ATOM 1397 N N . ASP A 1 185 ? -1.572 -9.456 -18.379 1.00 96.62 185 ASP A N 1
ATOM 1398 C CA . ASP A 1 185 ? -0.743 -8.495 -19.120 1.00 96.62 185 ASP A CA 1
ATOM 1399 C C . ASP A 1 185 ? 0.647 -8.247 -18.486 1.00 96.62 185 ASP A C 1
ATOM 1401 O O . ASP A 1 185 ? 1.468 -7.499 -19.032 1.00 96.62 185 ASP A O 1
ATOM 1405 N N . GLY A 1 186 ? 0.927 -8.896 -17.352 1.00 96.31 186 GLY A N 1
ATOM 1406 C CA . GLY A 1 186 ? 2.221 -8.926 -16.676 1.00 96.31 186 GLY A CA 1
ATOM 1407 C C . GLY A 1 186 ? 2.686 -7.567 -16.151 1.00 96.31 186 GLY A C 1
ATOM 1408 O O . GLY A 1 186 ? 1.929 -6.816 -15.538 1.00 96.31 186 GLY A O 1
ATOM 1409 N N . GLY A 1 187 ? 3.963 -7.249 -16.361 1.00 96.44 187 GLY A N 1
ATOM 1410 C CA . GLY A 1 187 ? 4.563 -5.991 -15.920 1.00 96.44 187 GLY A CA 1
ATOM 1411 C C . GLY A 1 187 ? 4.757 -5.921 -14.407 1.00 96.44 187 GLY A C 1
ATOM 1412 O O . GLY A 1 187 ? 5.251 -6.861 -13.782 1.00 96.44 187 GLY A O 1
ATOM 1413 N N . PHE A 1 188 ? 4.393 -4.796 -13.792 1.00 97.88 188 PHE A N 1
ATOM 1414 C CA . PHE A 1 188 ? 4.683 -4.571 -12.373 1.00 97.88 188 PHE A CA 1
ATOM 1415 C C . PHE A 1 188 ? 3.782 -5.424 -11.475 1.00 97.88 188 PHE A C 1
ATOM 1417 O O . PHE A 1 188 ? 4.171 -5.742 -10.353 1.00 97.88 188 PHE A O 1
ATOM 1424 N N . TYR A 1 189 ? 2.612 -5.844 -11.968 1.00 98.06 189 TYR A N 1
ATOM 1425 C CA . TYR A 1 189 ? 1.782 -6.838 -11.292 1.00 98.06 189 TYR A CA 1
ATOM 1426 C C . TYR A 1 189 ? 2.571 -8.126 -10.998 1.00 98.06 189 TYR A C 1
ATOM 1428 O O . TYR A 1 189 ? 2.626 -8.566 -9.849 1.00 98.06 189 TYR A O 1
ATOM 1436 N N . ASP A 1 190 ? 3.266 -8.675 -11.997 1.00 98.19 190 ASP A N 1
ATOM 1437 C CA . ASP A 1 190 ? 4.068 -9.891 -11.824 1.00 98.19 190 ASP A CA 1
ATOM 1438 C C . ASP A 1 190 ? 5.234 -9.671 -10.863 1.00 98.19 190 ASP A C 1
ATOM 1440 O O . ASP A 1 190 ? 5.509 -10.520 -10.017 1.00 98.19 190 ASP A O 1
ATOM 1444 N N . VAL A 1 191 ? 5.887 -8.507 -10.933 1.00 98.25 191 VAL A N 1
ATOM 1445 C CA . VAL A 1 191 ? 6.985 -8.179 -10.014 1.00 98.25 191 VAL A CA 1
ATOM 1446 C C . VAL A 1 191 ? 6.489 -8.074 -8.574 1.00 98.25 191 VAL A C 1
ATOM 1448 O O . VAL A 1 191 ? 7.105 -8.651 -7.680 1.00 98.25 191 VAL A O 1
ATOM 1451 N N . ALA A 1 192 ? 5.349 -7.421 -8.333 1.00 98.19 192 ALA A N 1
ATOM 1452 C CA . ALA A 1 192 ? 4.723 -7.379 -7.013 1.00 98.19 192 ALA A CA 1
ATOM 1453 C C . ALA A 1 192 ? 4.387 -8.791 -6.502 1.00 98.19 192 ALA A C 1
ATOM 1455 O O . ALA A 1 192 ? 4.638 -9.104 -5.336 1.00 98.19 192 ALA A O 1
ATOM 1456 N N . ARG A 1 193 ? 3.888 -9.666 -7.382 1.00 98.12 193 ARG A N 1
ATOM 1457 C CA . ARG A 1 193 ? 3.611 -11.068 -7.057 1.00 98.12 193 ARG A CA 1
ATOM 1458 C C . ARG A 1 193 ? 4.878 -11.843 -6.691 1.00 98.12 193 ARG A C 1
ATOM 1460 O O . ARG A 1 193 ? 4.882 -12.549 -5.685 1.00 98.12 193 ARG A O 1
ATOM 1467 N N . THR A 1 194 ? 5.959 -11.695 -7.459 1.00 98.00 194 THR A N 1
ATOM 1468 C CA . THR A 1 194 ? 7.271 -12.291 -7.153 1.00 98.00 194 THR A CA 1
ATOM 1469 C C . THR A 1 194 ? 7.815 -11.776 -5.825 1.00 98.00 194 THR A C 1
ATOM 1471 O O . THR A 1 194 ? 8.270 -12.565 -4.998 1.00 98.00 194 THR A O 1
ATOM 1474 N N . MET A 1 195 ? 7.725 -10.469 -5.572 1.00 97.69 195 MET A N 1
ATOM 1475 C CA . MET A 1 195 ? 8.140 -9.889 -4.297 1.00 97.69 195 MET A CA 1
ATOM 1476 C C . MET A 1 195 ? 7.380 -10.533 -3.138 1.00 97.69 195 MET A C 1
ATOM 1478 O O . MET A 1 195 ? 8.028 -11.020 -2.216 1.00 97.69 195 MET A O 1
ATOM 1482 N N . ALA A 1 196 ? 6.050 -10.644 -3.227 1.00 97.88 196 ALA A N 1
ATOM 1483 C CA . ALA A 1 196 ? 5.187 -11.180 -2.172 1.00 97.88 196 ALA A CA 1
ATOM 1484 C C . ALA A 1 196 ? 5.522 -12.624 -1.742 1.00 97.88 196 ALA A C 1
ATOM 1486 O O . ALA A 1 196 ? 5.160 -13.023 -0.637 1.00 97.88 196 ALA A O 1
ATOM 1487 N N . GLN A 1 197 ? 6.244 -13.397 -2.561 1.00 97.19 197 GLN A N 1
ATOM 1488 C CA . GLN A 1 197 ? 6.724 -14.741 -2.207 1.00 97.19 197 GLN A CA 1
ATOM 1489 C C . GLN A 1 197 ? 7.830 -14.740 -1.140 1.00 97.19 197 GLN A C 1
ATOM 1491 O O . GLN A 1 197 ? 8.125 -15.783 -0.559 1.00 97.19 197 GLN A O 1
ATOM 1496 N N . ASN A 1 198 ? 8.458 -13.595 -0.865 1.00 94.81 198 ASN A N 1
ATOM 1497 C CA . ASN A 1 198 ? 9.518 -13.502 0.135 1.00 94.81 198 ASN A CA 1
ATOM 1498 C C . ASN A 1 198 ? 8.930 -13.312 1.538 1.00 94.81 198 ASN A C 1
ATOM 1500 O O . ASN A 1 198 ? 8.080 -12.444 1.739 1.00 94.81 198 ASN A O 1
ATOM 1504 N N . ALA A 1 199 ? 9.465 -14.041 2.522 1.00 88.56 199 ALA A N 1
ATOM 1505 C CA . ALA A 1 199 ? 8.998 -14.011 3.913 1.00 88.56 199 ALA A CA 1
ATOM 1506 C C . ALA A 1 199 ? 9.100 -12.629 4.592 1.00 88.56 199 ALA A C 1
ATOM 1508 O O . ALA A 1 199 ? 8.336 -12.343 5.505 1.00 88.56 199 ALA A O 1
ATOM 1509 N N . ASN A 1 200 ? 10.017 -11.762 4.147 1.00 85.19 200 ASN A N 1
ATOM 1510 C CA . ASN A 1 200 ? 10.173 -10.393 4.658 1.00 85.19 200 ASN A CA 1
ATOM 1511 C C . ASN A 1 200 ? 9.336 -9.351 3.896 1.00 85.19 200 ASN A C 1
ATOM 1513 O O . ASN A 1 200 ? 9.602 -8.150 4.004 1.00 85.19 200 ASN A O 1
ATOM 1517 N N . SER A 1 201 ? 8.393 -9.799 3.068 1.00 93.44 201 SER A N 1
ATOM 1518 C CA . SER A 1 201 ? 7.539 -8.892 2.311 1.00 93.44 201 SER A CA 1
ATOM 1519 C C . SER A 1 201 ? 6.334 -8.468 3.115 1.00 93.44 201 SER A C 1
ATOM 1521 O O . SER A 1 201 ? 5.826 -9.237 3.926 1.00 93.44 201 SER A O 1
ATOM 1523 N N . THR A 1 202 ? 5.819 -7.292 2.801 1.00 93.56 202 THR A N 1
ATOM 1524 C CA . THR A 1 202 ? 4.553 -6.783 3.314 1.00 93.56 202 THR A CA 1
ATOM 1525 C C . THR A 1 202 ? 3.623 -6.481 2.150 1.00 93.56 202 THR A C 1
ATOM 1527 O O . THR A 1 202 ? 4.057 -6.006 1.102 1.00 93.56 202 THR A O 1
ATOM 1530 N N . VAL A 1 203 ? 2.337 -6.767 2.316 1.00 97.44 203 VAL A N 1
ATOM 1531 C CA . VAL A 1 203 ? 1.284 -6.435 1.354 1.00 97.44 203 VAL A CA 1
ATOM 1532 C C . VAL A 1 203 ? 0.331 -5.473 2.027 1.00 97.44 203 VAL A C 1
ATOM 1534 O O . VAL A 1 203 ? -0.134 -5.733 3.133 1.00 97.44 203 VAL A O 1
ATOM 1537 N N . THR A 1 204 ? 0.037 -4.366 1.355 1.00 97.38 204 THR A N 1
ATOM 1538 C CA . THR A 1 204 ? -0.896 -3.351 1.835 1.00 97.38 204 THR A CA 1
ATOM 1539 C C . THR A 1 204 ? -1.839 -2.955 0.716 1.00 97.38 204 THR A C 1
ATOM 1541 O O . THR A 1 204 ? -1.402 -2.500 -0.337 1.00 97.38 204 THR A O 1
ATOM 1544 N N . PHE A 1 205 ? -3.137 -3.085 0.953 1.00 98.12 205 PHE A N 1
ATOM 1545 C CA . PHE A 1 205 ? -4.169 -2.529 0.094 1.00 98.12 205 PHE A CA 1
ATOM 1546 C C . PHE A 1 205 ? -4.891 -1.397 0.817 1.00 98.12 205 PHE A C 1
ATOM 1548 O O . PHE A 1 205 ? -5.292 -1.559 1.965 1.00 98.12 205 PHE A O 1
ATOM 1555 N N . ALA A 1 206 ? -5.064 -0.260 0.154 1.00 96.00 206 ALA A N 1
ATOM 1556 C CA . ALA A 1 206 ? -5.753 0.901 0.689 1.00 96.00 206 ALA A CA 1
ATOM 1557 C C . ALA A 1 206 ? -6.838 1.394 -0.272 1.00 96.00 206 ALA A C 1
ATOM 1559 O O . ALA A 1 206 ? -6.627 1.485 -1.485 1.00 96.00 206 ALA A O 1
ATOM 1560 N N . ILE A 1 207 ? -7.983 1.760 0.302 1.00 97.00 207 ILE A N 1
ATOM 1561 C CA . ILE A 1 207 ? -9.081 2.452 -0.368 1.00 97.00 207 ILE A CA 1
ATOM 1562 C C . ILE A 1 207 ? -9.235 3.815 0.297 1.00 97.00 207 ILE A C 1
ATOM 1564 O O . ILE A 1 207 ? -9.545 3.899 1.486 1.00 97.00 207 ILE A O 1
ATOM 1568 N N . THR A 1 208 ? -9.053 4.877 -0.476 1.00 93.50 208 THR A N 1
ATOM 1569 C CA . THR A 1 208 ? -9.104 6.258 0.013 1.00 93.50 208 THR A CA 1
ATOM 1570 C C . THR A 1 208 ? -10.230 7.014 -0.692 1.00 93.50 208 THR A C 1
ATOM 1572 O O . THR A 1 208 ? -10.225 7.081 -1.926 1.00 93.50 208 THR A O 1
ATOM 1575 N N . PRO A 1 209 ? -11.196 7.609 0.031 1.00 93.25 209 PRO A N 1
ATOM 1576 C CA . PRO A 1 209 ? -12.191 8.476 -0.583 1.00 93.25 209 PRO A CA 1
ATOM 1577 C C . PRO A 1 209 ? -11.536 9.752 -1.130 1.00 93.25 209 PRO A C 1
ATOM 1579 O O . PRO A 1 209 ? -10.972 10.557 -0.391 1.00 93.25 209 PRO A O 1
ATOM 1582 N N . GLY A 1 210 ? -11.599 9.937 -2.450 1.00 88.00 210 GLY A N 1
ATOM 1583 C CA . GLY A 1 210 ? -11.213 11.174 -3.126 1.00 88.00 210 GLY A CA 1
ATOM 1584 C C . GLY A 1 210 ? -12.423 12.060 -3.440 1.00 88.00 210 GLY A C 1
ATOM 1585 O O . GLY A 1 210 ? -13.574 11.658 -3.287 1.00 88.00 210 GLY A O 1
ATOM 1586 N N . LYS A 1 211 ? -12.170 13.281 -3.936 1.00 82.81 211 LYS A N 1
ATOM 1587 C CA . LYS A 1 211 ? -13.232 14.267 -4.236 1.00 82.81 211 LYS A CA 1
ATOM 1588 C C . LYS A 1 211 ? -14.264 13.774 -5.261 1.00 82.81 211 LYS A C 1
ATOM 1590 O O . LYS A 1 211 ? -15.437 14.107 -5.149 1.00 82.81 211 LYS A O 1
ATOM 1595 N N . ALA A 1 212 ? -13.823 13.024 -6.272 1.00 87.06 212 ALA A N 1
ATOM 1596 C CA . ALA A 1 212 ? -14.671 12.567 -7.380 1.00 87.06 212 ALA A CA 1
ATOM 1597 C C . ALA A 1 212 ? -14.788 11.036 -7.462 1.00 87.06 212 ALA A C 1
ATOM 1599 O O . ALA A 1 212 ? -15.847 10.508 -7.816 1.00 87.06 212 ALA A O 1
ATOM 1600 N N . ALA A 1 213 ? -13.714 10.332 -7.110 1.00 92.38 213 ALA A N 1
ATOM 1601 C CA . ALA A 1 213 ? -13.597 8.884 -7.174 1.00 92.38 213 ALA A CA 1
ATOM 1602 C C . ALA A 1 213 ? -12.825 8.365 -5.957 1.00 92.38 213 ALA A C 1
ATOM 1604 O O . ALA A 1 213 ? -12.087 9.117 -5.315 1.00 92.38 213 ALA A O 1
ATOM 1605 N N . LEU A 1 214 ? -12.992 7.078 -5.662 1.00 94.75 214 LEU A N 1
ATOM 1606 C CA . LEU A 1 214 ? -12.103 6.377 -4.744 1.00 94.75 214 LEU A CA 1
ATOM 1607 C C . LEU A 1 214 ? -10.725 6.222 -5.394 1.00 94.75 214 LEU A C 1
ATOM 1609 O O . LEU A 1 214 ? -10.615 6.102 -6.613 1.00 94.75 214 LEU A O 1
ATOM 1613 N N . ILE A 1 215 ? -9.686 6.224 -4.569 1.00 94.31 215 ILE A N 1
ATOM 1614 C CA . ILE A 1 215 ? -8.319 5.902 -4.963 1.00 94.31 215 ILE A CA 1
ATOM 1615 C C . ILE A 1 215 ? -8.000 4.538 -4.364 1.00 94.31 215 ILE A C 1
ATOM 1617 O O . ILE A 1 215 ? -8.094 4.353 -3.150 1.00 94.31 215 ILE A O 1
ATOM 1621 N N . TYR A 1 216 ? -7.627 3.602 -5.223 1.00 96.50 216 TYR A N 1
ATOM 1622 C CA . TYR A 1 216 ? -7.222 2.255 -4.859 1.00 96.50 216 TYR A CA 1
ATOM 1623 C C . TYR A 1 216 ? -5.707 2.148 -4.975 1.00 96.50 216 TYR A C 1
ATOM 1625 O O . TYR A 1 216 ? -5.133 2.574 -5.979 1.00 96.50 216 TYR A O 1
ATOM 1633 N N . GLN A 1 217 ? -5.062 1.578 -3.962 1.00 96.50 217 GLN A N 1
ATOM 1634 C CA . GLN A 1 217 ? -3.617 1.389 -3.941 1.00 96.50 217 GLN A CA 1
ATOM 1635 C C . GLN A 1 217 ? -3.275 0.019 -3.365 1.00 96.50 217 GLN A C 1
ATOM 1637 O O . GLN A 1 217 ? -3.519 -0.228 -2.190 1.00 96.50 217 GLN A O 1
ATOM 1642 N N . LEU A 1 218 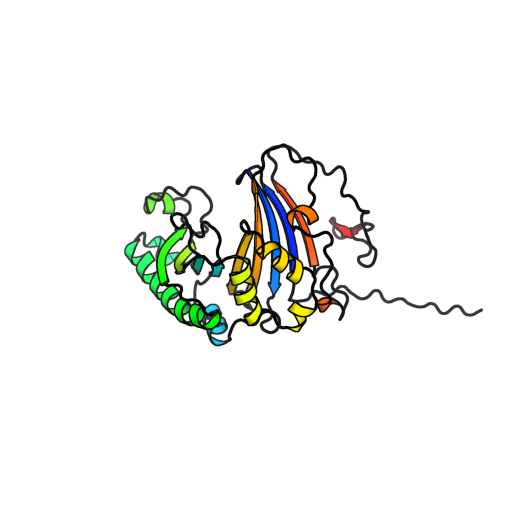? -2.684 -0.852 -4.179 1.00 97.88 218 LEU A N 1
ATOM 1643 C CA . LEU A 1 218 ? -2.117 -2.128 -3.753 1.00 97.88 218 LEU A CA 1
ATOM 1644 C C . LEU A 1 218 ? -0.595 -2.030 -3.806 1.00 97.88 218 LEU A C 1
ATOM 1646 O O . LEU A 1 218 ? -0.032 -1.773 -4.864 1.00 97.88 218 LEU A O 1
ATOM 1650 N N . GLN A 1 219 ? 0.067 -2.254 -2.682 1.00 97.56 219 GLN A N 1
ATOM 1651 C CA . GLN A 1 219 ? 1.511 -2.166 -2.547 1.00 97.56 219 GLN A CA 1
ATOM 1652 C C . GLN A 1 219 ? 2.083 -3.469 -1.997 1.00 97.56 219 GLN A C 1
ATOM 1654 O O . GLN A 1 219 ? 1.534 -4.043 -1.057 1.00 97.56 219 GLN A O 1
ATOM 1659 N N . VAL A 1 220 ? 3.217 -3.891 -2.552 1.00 97.81 220 VAL A N 1
ATOM 1660 C CA . VAL A 1 220 ? 4.073 -4.938 -1.990 1.00 97.81 220 VAL A CA 1
ATOM 1661 C C . VAL A 1 220 ? 5.428 -4.329 -1.671 1.00 97.81 220 VAL A C 1
ATOM 1663 O O . VAL A 1 220 ? 6.040 -3.725 -2.548 1.00 97.81 220 VAL A O 1
ATOM 1666 N N . GLY A 1 221 ? 5.886 -4.467 -0.431 1.00 94.94 221 GLY A N 1
ATOM 1667 C CA . GLY A 1 221 ? 7.159 -3.940 0.054 1.00 94.94 221 GLY A CA 1
ATOM 1668 C C . GLY A 1 221 ? 8.114 -5.037 0.498 1.00 94.94 221 GLY A C 1
ATOM 1669 O O . GLY A 1 221 ? 7.678 -6.054 1.021 1.00 94.94 221 GLY A O 1
ATOM 1670 N N . ARG A 1 222 ? 9.419 -4.820 0.323 1.00 92.69 222 ARG A N 1
ATOM 1671 C CA . ARG A 1 222 ? 10.503 -5.625 0.898 1.00 92.69 222 ARG A CA 1
ATOM 1672 C C . ARG A 1 222 ? 11.464 -4.723 1.645 1.00 92.69 222 ARG A C 1
ATOM 1674 O O . ARG A 1 222 ? 11.930 -3.721 1.104 1.00 92.69 222 ARG A O 1
ATOM 1681 N N . HIS A 1 223 ? 11.780 -5.119 2.867 1.00 86.81 223 HIS A N 1
ATOM 1682 C CA . HIS A 1 223 ? 12.552 -4.327 3.813 1.00 86.81 223 HIS A CA 1
ATOM 1683 C C . HIS A 1 223 ? 13.956 -4.919 3.991 1.00 86.81 223 HIS A C 1
ATOM 1685 O O . HIS A 1 223 ? 14.099 -6.117 4.252 1.00 86.81 223 HIS A O 1
ATOM 1691 N N . PHE A 1 224 ? 14.987 -4.083 3.849 1.00 90.94 224 PHE A N 1
A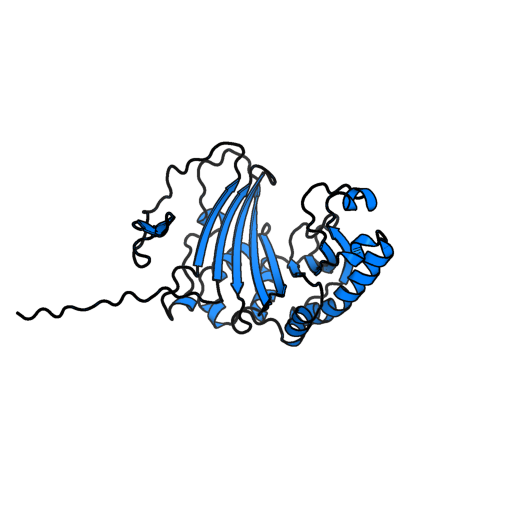TOM 1692 C CA . PHE A 1 224 ? 16.394 -4.478 3.924 1.00 90.94 224 PHE A CA 1
ATOM 1693 C C . PHE A 1 224 ? 17.157 -3.560 4.888 1.00 90.94 224 PHE A C 1
ATOM 1695 O O . PHE A 1 224 ? 17.280 -2.364 4.612 1.00 90.94 224 PHE A O 1
ATOM 1702 N N . PRO A 1 225 ? 17.696 -4.075 6.006 1.00 90.62 225 PRO A N 1
ATOM 1703 C CA . PRO A 1 225 ? 18.470 -3.251 6.930 1.00 90.62 225 PRO A CA 1
ATOM 1704 C C . PRO A 1 225 ? 19.741 -2.723 6.255 1.00 90.62 225 PRO A C 1
ATOM 1706 O O . PRO A 1 225 ? 20.438 -3.474 5.567 1.00 90.62 225 PRO A O 1
ATOM 1709 N N . ILE A 1 226 ? 20.069 -1.448 6.483 1.00 89.06 226 ILE A N 1
ATOM 1710 C CA . ILE A 1 226 ? 21.321 -0.855 5.999 1.00 89.06 226 ILE A CA 1
ATOM 1711 C C . ILE A 1 226 ? 22.431 -1.238 6.976 1.00 89.06 226 ILE A C 1
ATOM 1713 O O . ILE A 1 226 ? 22.430 -0.812 8.131 1.00 89.06 226 ILE A O 1
ATOM 1717 N N . LYS A 1 227 ? 23.362 -2.077 6.514 1.00 85.62 227 LYS A N 1
ATOM 1718 C CA . LYS A 1 227 ? 24.519 -2.526 7.308 1.00 85.62 227 LYS A CA 1
ATOM 1719 C C . LYS A 1 227 ? 25.789 -1.747 6.986 1.00 85.62 227 LYS A C 1
ATOM 1721 O O . LYS A 1 227 ? 26.554 -1.438 7.890 1.00 85.62 227 LYS A O 1
ATOM 1726 N N . ASP A 1 228 ? 25.960 -1.401 5.716 1.00 83.31 228 ASP A N 1
ATOM 1727 C CA . ASP A 1 228 ? 27.159 -0.770 5.179 1.00 83.31 228 ASP A CA 1
ATOM 1728 C C . ASP A 1 228 ? 26.807 0.505 4.406 1.00 83.31 228 ASP A C 1
ATOM 1730 O O . ASP A 1 228 ? 25.638 0.827 4.168 1.00 83.31 228 ASP A O 1
ATOM 1734 N N . LYS A 1 229 ? 27.842 1.235 3.986 1.00 83.19 229 LYS A N 1
ATOM 1735 C CA . LYS A 1 229 ? 27.703 2.390 3.097 1.00 83.19 229 LYS A CA 1
ATOM 1736 C C . LYS A 1 229 ? 27.052 1.965 1.773 1.00 83.19 229 LYS A C 1
ATOM 1738 O O . LYS A 1 229 ? 27.463 0.985 1.156 1.00 83.19 229 LYS A O 1
ATOM 1743 N N . ILE A 1 230 ? 26.055 2.727 1.325 1.00 84.31 230 ILE A N 1
ATOM 1744 C CA . ILE A 1 230 ? 25.361 2.489 0.053 1.00 84.31 230 ILE A CA 1
ATOM 1745 C C . ILE A 1 230 ? 25.984 3.378 -1.018 1.00 84.31 230 ILE A C 1
ATOM 1747 O O . ILE A 1 230 ? 25.675 4.563 -1.094 1.00 84.31 230 ILE A O 1
ATOM 1751 N N . ASP A 1 231 ? 26.841 2.781 -1.844 1.00 87.94 231 ASP A N 1
ATOM 1752 C CA . ASP A 1 231 ? 27.491 3.452 -2.980 1.00 87.94 231 ASP A CA 1
ATOM 1753 C C . ASP A 1 231 ? 26.857 3.086 -4.331 1.00 87.94 231 ASP A C 1
ATOM 1755 O O . ASP A 1 231 ? 27.089 3.740 -5.344 1.00 87.94 231 ASP A O 1
ATOM 1759 N N . THR A 1 232 ? 26.043 2.031 -4.376 1.00 91.31 232 THR A N 1
ATOM 1760 C CA . THR A 1 232 ? 25.341 1.593 -5.586 1.00 91.31 232 THR A CA 1
ATOM 1761 C C . THR A 1 232 ? 23.983 1.030 -5.204 1.00 91.31 232 THR A C 1
ATOM 1763 O O . THR A 1 232 ? 23.873 0.215 -4.288 1.00 91.31 232 THR A O 1
ATOM 1766 N N . ILE A 1 233 ? 22.945 1.450 -5.923 1.00 92.06 233 ILE A N 1
ATOM 1767 C CA . ILE A 1 233 ? 21.584 0.940 -5.764 1.00 92.06 233 ILE A CA 1
ATOM 1768 C C . ILE A 1 233 ? 21.269 0.107 -6.997 1.00 92.06 233 ILE A C 1
ATOM 1770 O O . ILE A 1 233 ? 21.380 0.591 -8.120 1.00 92.06 233 ILE A O 1
ATOM 1774 N N . LYS A 1 234 ? 20.860 -1.144 -6.785 1.00 93.06 234 LYS A N 1
ATOM 1775 C CA . LYS A 1 234 ? 20.464 -2.064 -7.853 1.00 93.06 234 LYS A CA 1
ATOM 1776 C C . LYS A 1 234 ? 18.989 -2.439 -7.689 1.00 93.06 234 LYS A C 1
ATOM 1778 O O . LYS A 1 234 ? 18.689 -3.441 -7.042 1.00 93.06 234 LYS A O 1
ATOM 1783 N N . PRO A 1 235 ? 18.051 -1.644 -8.241 1.00 93.75 235 PRO A N 1
ATOM 1784 C CA . PRO A 1 235 ? 16.621 -1.829 -7.992 1.00 93.75 235 PRO A CA 1
ATOM 1785 C C . PRO A 1 235 ? 16.112 -3.232 -8.329 1.00 93.75 235 PRO A C 1
ATOM 1787 O O . PRO A 1 235 ? 15.386 -3.826 -7.540 1.00 93.75 235 PRO A O 1
ATOM 1790 N N . LEU A 1 236 ? 16.548 -3.797 -9.459 1.00 95.31 236 LEU A N 1
ATOM 1791 C CA . LEU A 1 236 ? 16.121 -5.122 -9.915 1.00 95.31 236 LEU A CA 1
ATOM 1792 C C . LEU A 1 236 ? 16.473 -6.236 -8.910 1.00 95.31 236 LEU A C 1
ATOM 1794 O O . LEU A 1 236 ? 15.622 -7.072 -8.605 1.00 95.31 236 LEU A O 1
ATOM 1798 N N . GLU A 1 237 ? 17.669 -6.194 -8.308 1.00 95.31 237 GLU A N 1
ATOM 1799 C CA . GLU A 1 237 ? 18.071 -7.144 -7.256 1.00 95.31 237 GLU A CA 1
ATOM 1800 C C . GLU A 1 237 ? 17.179 -7.009 -6.006 1.00 95.31 237 GLU A C 1
ATOM 1802 O O . GLU A 1 237 ? 16.770 -8.012 -5.418 1.00 95.31 237 GLU A O 1
ATOM 1807 N N . LEU A 1 238 ? 16.812 -5.779 -5.628 1.00 95.00 238 LEU A N 1
ATOM 1808 C CA . LEU A 1 238 ? 15.931 -5.519 -4.482 1.00 95.00 238 LEU A CA 1
ATOM 1809 C C . LEU A 1 238 ? 14.492 -6.005 -4.732 1.00 95.00 238 LEU A C 1
ATOM 1811 O O . LEU A 1 238 ? 13.848 -6.541 -3.825 1.00 95.00 238 LEU A O 1
ATOM 1815 N N . PHE A 1 239 ? 14.000 -5.885 -5.966 1.00 96.19 239 PHE A N 1
ATOM 1816 C CA . PHE A 1 239 ? 12.719 -6.459 -6.384 1.00 96.19 239 PHE A CA 1
ATOM 1817 C C . PHE A 1 239 ? 12.782 -7.987 -6.562 1.00 96.19 239 PHE A C 1
ATOM 1819 O O . PHE A 1 239 ? 11.750 -8.650 -6.512 1.00 96.19 239 PHE A O 1
ATOM 1826 N N . GLY A 1 240 ? 13.981 -8.563 -6.700 1.00 95.75 240 GLY A N 1
ATOM 1827 C CA . GLY A 1 240 ? 14.181 -10.000 -6.900 1.00 95.75 240 GLY A CA 1
ATOM 1828 C C . GLY A 1 240 ? 13.883 -10.464 -8.327 1.00 95.75 240 GLY A C 1
ATOM 1829 O O . GLY A 1 240 ? 13.467 -11.603 -8.526 1.00 95.75 240 GLY A O 1
ATOM 1830 N N . VAL A 1 241 ? 14.068 -9.587 -9.317 1.00 96.44 241 VAL A N 1
ATOM 1831 C CA . VAL A 1 241 ? 13.813 -9.869 -10.736 1.00 96.44 241 VAL A CA 1
ATOM 1832 C C . VAL A 1 241 ? 15.016 -9.478 -11.589 1.00 96.44 241 VAL A C 1
ATOM 1834 O O . VAL A 1 241 ? 15.811 -8.632 -11.203 1.00 96.44 241 VAL A O 1
ATOM 1837 N N . ASN A 1 242 ? 15.140 -10.065 -12.780 1.00 96.19 242 ASN A N 1
ATOM 1838 C CA . ASN A 1 242 ? 16.226 -9.736 -13.717 1.00 96.19 242 ASN A CA 1
ATOM 1839 C C . ASN A 1 242 ? 15.832 -8.668 -14.745 1.00 96.19 242 ASN A C 1
ATOM 1841 O O . ASN A 1 242 ? 16.686 -8.133 -15.446 1.00 96.19 242 ASN A O 1
ATOM 1845 N N . LYS A 1 243 ? 14.533 -8.390 -14.865 1.00 94.56 243 LYS A N 1
ATOM 1846 C CA . LYS A 1 243 ? 13.964 -7.411 -15.787 1.00 94.56 243 LYS A CA 1
ATOM 1847 C C . LYS A 1 243 ? 12.685 -6.837 -15.200 1.00 94.56 243 LYS A C 1
ATOM 1849 O O . LYS A 1 243 ? 12.016 -7.503 -14.410 1.00 94.56 243 LYS A O 1
ATOM 1854 N N . LEU A 1 244 ? 12.354 -5.624 -15.614 1.00 94.94 244 LEU A N 1
ATOM 1855 C CA . LEU A 1 244 ? 11.123 -4.945 -15.249 1.00 94.94 244 LEU A CA 1
ATOM 1856 C C . LEU A 1 244 ? 10.509 -4.384 -16.527 1.00 94.94 244 LEU A C 1
ATOM 1858 O O . LEU A 1 244 ? 10.928 -3.340 -17.021 1.00 94.94 244 LEU A O 1
ATOM 1862 N N . ASP A 1 245 ? 9.552 -5.125 -17.073 1.00 93.69 245 ASP A N 1
ATOM 1863 C CA . ASP A 1 245 ? 8.849 -4.734 -18.287 1.00 93.69 245 ASP A CA 1
ATOM 1864 C C . ASP A 1 245 ? 7.625 -3.883 -17.926 1.00 93.69 245 ASP A C 1
ATOM 1866 O O . ASP A 1 245 ? 6.995 -4.064 -16.881 1.00 93.69 245 ASP A O 1
ATOM 1870 N N . LYS A 1 246 ? 7.268 -2.955 -18.810 1.00 92.88 246 LYS A N 1
ATOM 1871 C CA . LYS A 1 246 ? 5.978 -2.266 -18.750 1.00 92.88 246 LYS A CA 1
ATOM 1872 C C . LYS A 1 246 ? 4.857 -3.260 -19.080 1.00 92.88 246 LYS A C 1
ATOM 1874 O O . LYS A 1 246 ? 5.008 -4.061 -20.001 1.00 92.88 246 LYS A O 1
ATOM 1879 N N . SER A 1 247 ? 3.733 -3.184 -18.365 1.00 95.94 247 SER A N 1
ATOM 1880 C CA . SER A 1 247 ? 2.577 -4.052 -18.620 1.00 95.94 247 SER A CA 1
ATOM 1881 C C . SER A 1 247 ? 2.028 -3.899 -20.043 1.00 95.94 247 SER A C 1
ATOM 1883 O O . SER A 1 247 ? 1.912 -2.784 -20.571 1.00 95.94 247 SER A O 1
ATOM 1885 N N . MET A 1 248 ? 1.621 -5.025 -20.638 1.00 96.62 248 MET A N 1
ATOM 1886 C CA . MET A 1 248 ? 0.956 -5.058 -21.944 1.00 96.62 248 MET A CA 1
ATOM 1887 C C . MET A 1 248 ? -0.421 -4.382 -21.925 1.00 96.62 248 MET A C 1
ATOM 1889 O O . MET A 1 248 ? -0.916 -3.998 -22.985 1.00 96.62 248 MET A O 1
ATOM 1893 N N . TYR A 1 249 ? -0.992 -4.131 -20.741 1.00 95.00 249 TYR A N 1
ATOM 1894 C CA . TYR A 1 249 ? -2.249 -3.401 -20.556 1.00 95.00 249 TYR A CA 1
ATOM 1895 C C . TYR A 1 249 ? -2.227 -2.032 -21.246 1.00 95.00 249 TYR A C 1
ATOM 1897 O O . TYR A 1 249 ? -3.220 -1.552 -21.792 1.00 95.00 249 TYR A O 1
ATOM 1905 N N . PHE A 1 250 ? -1.052 -1.410 -21.283 1.00 94.88 250 PHE A N 1
ATOM 1906 C CA . PHE A 1 250 ? -0.847 -0.105 -21.888 1.00 94.88 250 PHE A CA 1
ATOM 1907 C C . PHE A 1 250 ? -0.556 -0.152 -23.396 1.00 94.88 250 PHE A C 1
ATOM 1909 O O . PHE A 1 250 ? -0.326 0.903 -23.980 1.00 94.88 250 PHE A O 1
ATOM 1916 N N . ASN A 1 251 ? -0.559 -1.319 -24.052 1.00 93.19 251 ASN A N 1
ATOM 1917 C CA . ASN A 1 251 ? -0.261 -1.436 -25.489 1.00 93.19 251 ASN A CA 1
ATOM 1918 C C . ASN A 1 251 ? -1.354 -0.842 -26.390 1.00 93.19 251 ASN A C 1
ATOM 1920 O O . ASN A 1 251 ? -1.138 -0.652 -27.584 1.00 93.19 251 ASN A O 1
ATOM 1924 N N . VAL A 1 252 ? -2.520 -0.517 -25.827 1.00 89.81 252 VAL A N 1
ATOM 1925 C CA . VAL A 1 252 ? -3.634 0.113 -26.550 1.00 89.81 252 VAL A CA 1
ATOM 1926 C C . VAL A 1 252 ? -3.386 1.588 -26.896 1.00 89.81 252 VAL A C 1
ATOM 1928 O O . VAL A 1 252 ? -4.178 2.184 -27.622 1.00 89.81 252 VAL A O 1
ATOM 1931 N N . GLY A 1 253 ? -2.304 2.197 -26.397 1.00 88.56 253 GLY A N 1
ATOM 1932 C CA . GLY A 1 253 ? -1.969 3.589 -26.690 1.00 88.56 253 GLY A CA 1
ATOM 1933 C C . GLY A 1 253 ? -0.607 4.031 -26.154 1.00 88.56 253 GLY A C 1
ATOM 1934 O O . GLY A 1 253 ? 0.167 3.253 -25.598 1.00 88.56 253 GLY A O 1
ATOM 1935 N N . PHE A 1 254 ? -0.298 5.317 -26.311 1.00 89.00 254 PHE A N 1
ATOM 1936 C CA . PHE A 1 254 ? 0.971 5.882 -25.859 1.00 89.00 254 PHE A CA 1
ATOM 1937 C C . PHE A 1 254 ? 0.884 6.382 -24.410 1.00 89.00 254 PHE A C 1
ATOM 1939 O O . PHE A 1 254 ? 0.580 7.546 -24.152 1.00 89.00 254 PHE A O 1
ATOM 1946 N N . PHE A 1 255 ? 1.178 5.487 -23.461 1.00 90.62 255 PHE A N 1
ATOM 1947 C CA . PHE A 1 255 ? 1.155 5.749 -22.009 1.00 90.62 255 PHE A CA 1
ATOM 1948 C C . PHE A 1 255 ? 2.558 5.687 -21.370 1.00 90.62 255 PHE A C 1
ATOM 1950 O O . PHE A 1 255 ? 2.843 4.766 -20.597 1.00 90.62 255 PHE A O 1
ATOM 1957 N N . PRO A 1 256 ? 3.498 6.583 -21.714 1.00 83.56 256 PRO A N 1
ATOM 1958 C CA . PRO A 1 256 ? 4.885 6.482 -21.248 1.00 83.56 256 PRO A CA 1
ATOM 1959 C C . PRO A 1 256 ? 5.059 6.749 -19.741 1.00 83.56 256 PRO A C 1
ATOM 1961 O O . PRO A 1 256 ? 6.075 6.365 -19.181 1.00 83.56 256 PRO A O 1
ATOM 1964 N N . LEU A 1 257 ? 4.081 7.376 -19.072 1.00 88.00 257 LEU A N 1
ATOM 1965 C CA . LEU A 1 257 ? 4.169 7.793 -17.658 1.00 88.00 257 LEU A CA 1
ATOM 1966 C C . LEU A 1 257 ? 3.281 6.970 -16.707 1.00 88.00 257 LEU A C 1
ATOM 1968 O O . LEU A 1 257 ? 3.081 7.344 -15.546 1.00 88.00 257 LEU A O 1
ATOM 1972 N N . ASN A 1 258 ? 2.716 5.868 -17.200 1.00 93.56 258 ASN A N 1
ATOM 1973 C CA . ASN A 1 258 ? 1.865 4.981 -16.410 1.00 93.56 258 ASN A CA 1
ATOM 1974 C C . ASN A 1 258 ? 2.627 3.831 -15.742 1.00 93.56 258 ASN A C 1
ATOM 1976 O O . ASN A 1 258 ? 2.073 3.241 -14.823 1.00 93.56 258 ASN A O 1
ATOM 1980 N N . SER A 1 259 ? 3.882 3.584 -16.127 1.00 94.06 259 SER A N 1
ATOM 1981 C CA . SER A 1 259 ? 4.800 2.681 -15.424 1.00 94.06 259 SER A CA 1
ATOM 1982 C C . SER A 1 259 ? 6.081 3.449 -15.100 1.00 94.06 259 SER A C 1
ATOM 1984 O O . SER A 1 259 ? 6.780 3.881 -16.015 1.00 94.06 259 SER A O 1
ATOM 1986 N N . ILE A 1 260 ? 6.359 3.687 -13.817 1.00 92.06 260 ILE A N 1
ATOM 1987 C CA . ILE A 1 260 ? 7.468 4.543 -13.364 1.00 92.06 260 ILE A CA 1
ATOM 1988 C C . ILE A 1 260 ? 8.377 3.770 -12.414 1.00 92.06 260 ILE A C 1
ATOM 1990 O O . ILE A 1 260 ? 7.904 3.124 -11.482 1.00 92.06 260 ILE A O 1
ATOM 1994 N N . VAL A 1 261 ? 9.688 3.898 -12.616 1.00 92.56 261 VAL A N 1
ATOM 1995 C CA . VAL A 1 261 ? 10.695 3.479 -11.637 1.00 92.56 261 VAL A CA 1
ATOM 1996 C C . VAL A 1 261 ? 11.244 4.716 -10.942 1.00 92.56 261 VAL A C 1
ATOM 1998 O O . VAL A 1 261 ? 11.657 5.666 -11.604 1.00 92.56 261 VAL A O 1
ATOM 2001 N N . GLU A 1 262 ? 11.252 4.707 -9.617 1.00 89.50 262 GLU A N 1
ATOM 2002 C CA . GLU A 1 262 ? 11.731 5.815 -8.799 1.00 89.50 262 GLU A CA 1
ATOM 2003 C C . GLU A 1 262 ? 12.757 5.328 -7.773 1.00 89.50 262 GLU A C 1
ATOM 2005 O O . GLU A 1 262 ? 12.594 4.283 -7.143 1.00 89.50 262 GLU A O 1
ATOM 2010 N N . VAL A 1 263 ? 13.822 6.103 -7.581 1.00 90.31 263 VAL A N 1
ATOM 2011 C CA . VAL A 1 263 ? 14.805 5.872 -6.522 1.00 90.31 263 VAL A CA 1
ATOM 2012 C C . VAL A 1 263 ? 14.898 7.134 -5.679 1.00 90.31 263 VAL A C 1
ATOM 2014 O O . VAL A 1 263 ? 15.239 8.202 -6.183 1.00 90.31 263 VAL A O 1
ATOM 2017 N N . VAL A 1 264 ? 14.598 7.004 -4.390 1.00 88.12 264 VAL A N 1
ATOM 2018 C CA . VAL A 1 264 ? 14.630 8.090 -3.411 1.00 88.12 264 VAL A CA 1
ATOM 2019 C C . VAL A 1 264 ? 15.698 7.775 -2.375 1.00 88.12 264 VAL A C 1
ATOM 2021 O O . VAL A 1 264 ? 15.699 6.695 -1.786 1.00 88.12 264 VAL A O 1
ATOM 2024 N N . VAL A 1 265 ? 16.604 8.723 -2.132 1.00 89.00 265 VAL A N 1
ATOM 2025 C CA . VAL A 1 265 ? 17.694 8.572 -1.160 1.00 89.00 265 VAL A CA 1
ATOM 2026 C C . VAL A 1 265 ? 17.609 9.678 -0.115 1.00 89.00 265 VAL A C 1
ATOM 2028 O O . VAL A 1 265 ? 17.785 10.856 -0.418 1.00 89.00 265 VAL A O 1
ATOM 2031 N N . LEU A 1 266 ? 17.367 9.287 1.134 1.00 86.50 266 LEU A N 1
ATOM 2032 C CA . LEU A 1 266 ? 17.408 10.144 2.313 1.00 86.50 266 LEU A CA 1
ATOM 2033 C C . LEU A 1 266 ? 18.701 9.845 3.079 1.00 86.50 266 LEU A C 1
ATOM 2035 O O . LEU A 1 266 ? 18.754 8.949 3.918 1.00 86.50 266 LEU A O 1
ATOM 2039 N N . SER A 1 267 ? 19.759 10.590 2.758 1.00 85.75 267 SER A N 1
ATOM 2040 C CA . SER A 1 267 ? 21.120 10.373 3.272 1.00 85.75 267 SER A CA 1
ATOM 2041 C C . SER A 1 267 ? 21.509 11.381 4.353 1.00 85.75 267 SER A C 1
ATOM 2043 O O . SER A 1 267 ? 21.144 12.555 4.275 1.00 85.75 267 SER A O 1
ATOM 2045 N N . ASN A 1 268 ? 22.297 10.941 5.340 1.00 83.94 268 ASN A N 1
ATOM 2046 C CA . ASN A 1 268 ? 22.896 11.823 6.355 1.00 83.94 268 ASN A CA 1
ATOM 2047 C C . ASN A 1 268 ? 23.972 12.762 5.782 1.00 83.94 268 ASN A C 1
ATOM 2049 O O . ASN A 1 268 ? 24.281 13.775 6.401 1.00 83.94 268 ASN A O 1
ATOM 2053 N N . ASN A 1 269 ? 24.505 12.435 4.605 1.00 85.25 269 ASN A N 1
ATOM 2054 C CA . ASN A 1 269 ? 25.526 13.200 3.895 1.00 85.25 269 ASN A CA 1
ATOM 2055 C C . ASN A 1 269 ? 24.989 13.726 2.561 1.00 85.25 269 ASN A C 1
ATOM 2057 O O . ASN A 1 269 ? 24.022 13.176 2.020 1.00 85.25 269 ASN A O 1
ATOM 2061 N N . ASP A 1 270 ? 25.667 14.724 2.000 1.00 86.75 270 ASP A N 1
ATOM 2062 C CA . ASP A 1 270 ? 25.408 15.185 0.639 1.00 86.75 270 ASP A CA 1
ATOM 2063 C C . ASP A 1 270 ? 25.565 14.036 -0.365 1.00 86.75 270 ASP A C 1
ATOM 2065 O O . ASP A 1 270 ? 26.487 13.221 -0.280 1.00 86.75 270 ASP A O 1
ATOM 2069 N N . ILE A 1 271 ? 24.631 13.967 -1.313 1.00 85.06 271 ILE A N 1
ATOM 2070 C CA . ILE A 1 271 ? 24.568 12.920 -2.333 1.00 85.06 271 ILE A CA 1
ATOM 2071 C C . ILE A 1 271 ? 24.858 13.509 -3.706 1.00 85.06 271 ILE A C 1
ATOM 2073 O O . ILE A 1 271 ? 24.417 14.604 -4.047 1.00 85.06 271 ILE A O 1
ATOM 2077 N N . THR A 1 272 ? 25.595 12.764 -4.519 1.00 86.44 272 THR A N 1
ATOM 2078 C CA . THR A 1 272 ? 25.802 13.072 -5.934 1.00 86.44 272 THR A CA 1
ATOM 2079 C C . THR A 1 272 ? 25.610 11.790 -6.722 1.00 86.44 272 THR A C 1
ATOM 2081 O O . THR A 1 272 ? 26.223 10.773 -6.408 1.00 86.44 272 THR A O 1
ATOM 2084 N N . VAL A 1 273 ? 24.746 11.833 -7.735 1.00 85.38 273 VAL A N 1
ATOM 2085 C CA . VAL A 1 273 ? 24.584 10.724 -8.677 1.00 85.38 273 VAL A CA 1
ATOM 2086 C C . VAL A 1 273 ? 25.696 10.843 -9.711 1.00 85.38 273 VAL A C 1
ATOM 2088 O O . VAL A 1 273 ? 25.720 11.795 -10.486 1.00 85.38 273 VAL A O 1
ATOM 2091 N N . THR A 1 274 ? 26.643 9.910 -9.680 1.00 86.12 274 THR A N 1
ATOM 2092 C CA . THR A 1 274 ? 27.801 9.892 -10.586 1.00 86.12 274 THR A CA 1
ATOM 2093 C C . THR A 1 274 ? 27.585 9.003 -11.808 1.00 86.12 274 THR A C 1
ATOM 2095 O O . THR A 1 274 ? 28.230 9.223 -12.829 1.00 86.12 274 THR A O 1
ATOM 2098 N N . ASP A 1 275 ? 26.681 8.026 -11.713 1.00 85.50 275 ASP A N 1
ATOM 2099 C CA . ASP A 1 275 ? 26.295 7.113 -12.787 1.00 85.50 275 ASP A CA 1
ATOM 2100 C C . ASP A 1 275 ? 24.863 6.593 -12.555 1.00 85.50 275 ASP A C 1
ATOM 2102 O O . ASP A 1 275 ? 24.388 6.518 -11.420 1.00 85.50 275 ASP A O 1
ATOM 2106 N N . HIS A 1 276 ? 24.176 6.239 -13.639 1.00 83.12 276 HIS A N 1
ATOM 2107 C CA . HIS A 1 276 ? 22.825 5.673 -13.653 1.00 83.12 276 HIS A CA 1
ATOM 2108 C C . HIS A 1 276 ? 22.680 4.455 -14.584 1.00 83.12 276 HIS A C 1
ATOM 2110 O O . HIS A 1 276 ? 21.572 3.955 -14.761 1.00 83.12 276 HIS A O 1
ATOM 2116 N N . GLY A 1 277 ? 23.768 3.963 -15.193 1.00 77.25 277 GLY A N 1
ATOM 2117 C CA . GLY A 1 277 ? 23.792 2.680 -15.911 1.00 77.25 277 GLY A CA 1
ATOM 2118 C C . GLY A 1 277 ? 23.024 2.606 -17.244 1.00 77.25 277 GLY A C 1
ATOM 2119 O O . GLY A 1 277 ? 23.026 1.551 -17.874 1.00 77.25 277 GLY A O 1
ATOM 2120 N N . GLY A 1 278 ? 22.384 3.692 -17.688 1.00 78.88 278 GLY A N 1
ATOM 2121 C CA . GLY A 1 278 ? 21.749 3.848 -19.008 1.00 78.88 278 GLY A CA 1
ATOM 2122 C C . GLY A 1 278 ? 22.109 5.184 -19.666 1.00 78.88 278 GLY A C 1
ATOM 2123 O O . GLY A 1 278 ? 22.942 5.915 -19.130 1.00 78.88 278 GLY A O 1
ATOM 2124 N N . ASN A 1 279 ? 21.499 5.531 -20.804 1.00 78.94 279 ASN A N 1
ATOM 2125 C CA . ASN A 1 279 ? 21.592 6.901 -21.318 1.00 78.94 279 ASN A CA 1
ATOM 2126 C C . ASN A 1 279 ? 20.437 7.740 -20.758 1.00 78.94 279 ASN A C 1
ATOM 2128 O O . ASN A 1 279 ? 19.497 7.254 -20.127 1.00 78.94 279 ASN A O 1
ATOM 2132 N N . LEU A 1 280 ? 20.529 9.047 -20.966 1.00 78.12 280 LEU A N 1
ATOM 2133 C CA . LEU A 1 280 ? 19.447 9.965 -20.651 1.00 78.12 280 LEU A CA 1
ATOM 2134 C C . LEU A 1 280 ? 18.701 10.296 -21.930 1.00 78.12 280 LEU A C 1
ATOM 2136 O O . LEU A 1 280 ? 19.318 10.593 -22.957 1.00 78.12 280 LEU A O 1
ATOM 2140 N N . ALA A 1 281 ? 17.372 10.316 -21.846 1.00 78.69 281 ALA A N 1
ATOM 2141 C CA . ALA A 1 281 ? 16.570 10.900 -22.905 1.00 78.69 281 ALA A CA 1
ATOM 2142 C C . ALA A 1 281 ? 17.025 12.361 -23.115 1.00 78.69 281 ALA A C 1
ATOM 2144 O O . ALA A 1 281 ? 17.231 13.078 -22.127 1.00 78.69 281 ALA A O 1
ATOM 2145 N N . PRO A 1 282 ? 17.182 12.830 -24.369 1.00 80.06 282 PRO A N 1
ATOM 2146 C CA . PRO A 1 282 ? 17.521 14.223 -24.642 1.00 80.06 282 PRO A CA 1
ATOM 2147 C C . PRO A 1 282 ? 16.549 15.152 -23.917 1.00 80.06 282 PRO A C 1
ATOM 2149 O O . PRO A 1 282 ? 15.355 14.862 -23.883 1.00 80.06 282 PRO A O 1
ATOM 2152 N N . THR A 1 283 ? 17.025 16.261 -23.353 1.00 85.56 283 THR A N 1
ATOM 2153 C CA . THR A 1 283 ? 16.189 17.187 -22.577 1.00 85.56 283 THR A CA 1
ATOM 2154 C C . THR A 1 283 ? 16.035 18.546 -23.256 1.00 85.56 283 THR A C 1
ATOM 2156 O O . THR A 1 283 ? 16.808 18.939 -24.128 1.00 85.56 283 THR A O 1
ATOM 2159 N N . THR A 1 284 ? 14.989 19.271 -22.876 1.00 89.81 284 THR A N 1
ATOM 2160 C CA . THR A 1 284 ? 14.712 20.648 -23.284 1.00 89.81 284 THR A CA 1
ATOM 2161 C C . THR A 1 284 ? 14.177 21.433 -22.091 1.00 89.81 284 THR A C 1
ATOM 2163 O O . THR A 1 284 ? 13.658 20.850 -21.138 1.00 89.81 284 THR A O 1
ATOM 2166 N N . ILE A 1 285 ? 14.297 22.758 -22.123 1.00 90.25 285 ILE A N 1
ATOM 2167 C CA . ILE A 1 285 ? 13.758 23.621 -21.071 1.00 90.25 285 ILE A CA 1
ATOM 2168 C C . ILE A 1 285 ? 12.360 24.078 -21.487 1.00 90.25 285 ILE A C 1
ATOM 2170 O O . ILE A 1 285 ? 12.195 24.742 -22.509 1.00 90.25 285 ILE A O 1
ATOM 2174 N N . LYS A 1 286 ? 11.351 23.767 -20.671 1.00 83.38 286 LYS A N 1
ATOM 2175 C CA . LYS A 1 286 ? 9.990 24.308 -20.795 1.00 83.38 286 LYS A CA 1
ATOM 2176 C C . LYS A 1 286 ? 9.575 24.928 -19.471 1.00 83.38 286 LYS A C 1
ATOM 2178 O O . LYS A 1 286 ? 9.649 24.276 -18.438 1.00 83.38 286 LYS A O 1
ATOM 2183 N N . ASN A 1 287 ? 9.142 26.189 -19.494 1.00 87.50 287 ASN A N 1
ATOM 2184 C CA . ASN A 1 287 ? 8.704 26.928 -18.301 1.00 87.50 287 ASN A CA 1
ATOM 2185 C C . ASN A 1 287 ? 9.727 26.899 -17.145 1.00 87.50 287 ASN A C 1
ATOM 2187 O O . ASN A 1 287 ? 9.359 26.759 -15.983 1.00 87.50 287 ASN A O 1
ATOM 2191 N N . GLY A 1 288 ? 11.023 26.987 -17.468 1.00 86.62 288 GLY A N 1
ATOM 2192 C CA . GLY A 1 288 ? 12.105 26.935 -16.477 1.00 86.62 288 GLY A CA 1
ATOM 2193 C C . GLY A 1 288 ? 12.398 25.542 -15.905 1.00 86.62 288 GLY A C 1
ATOM 2194 O O . GLY A 1 288 ? 13.253 25.424 -15.034 1.00 86.62 288 GLY A O 1
ATOM 2195 N N . GLN A 1 289 ? 11.733 24.490 -16.392 1.00 78.38 289 GLN A N 1
ATOM 2196 C CA . GLN A 1 289 ? 11.969 23.103 -15.991 1.00 78.38 289 GLN A CA 1
ATOM 2197 C C . GLN A 1 289 ? 12.674 22.325 -17.103 1.00 78.38 289 GLN A C 1
ATOM 2199 O O . GLN A 1 289 ? 12.331 22.457 -18.279 1.00 78.38 289 GLN A O 1
ATOM 2204 N N . VAL A 1 290 ? 13.646 21.496 -16.723 1.00 81.62 290 VAL A N 1
ATOM 2205 C CA . VAL A 1 290 ? 14.299 20.542 -17.627 1.00 81.62 290 VAL A CA 1
ATOM 2206 C C . VAL A 1 290 ? 13.381 19.333 -17.778 1.00 81.62 290 VAL A C 1
ATOM 2208 O O . VAL A 1 290 ? 13.089 18.649 -16.801 1.00 81.62 290 VAL A O 1
ATOM 2211 N N . VAL A 1 291 ? 12.909 19.081 -18.994 1.00 83.31 291 VAL A N 1
ATOM 2212 C CA . VAL A 1 291 ? 11.998 17.975 -19.317 1.00 83.31 291 VAL A CA 1
ATOM 2213 C C . VAL A 1 291 ? 12.551 17.159 -20.485 1.00 83.31 291 VAL A C 1
ATOM 2215 O O . VAL A 1 291 ? 13.302 17.711 -21.291 1.00 83.31 291 VAL A O 1
ATOM 2218 N N . PRO A 1 292 ? 12.188 15.874 -20.639 1.00 82.19 292 PRO A N 1
ATOM 2219 C CA . PRO A 1 292 ? 12.531 15.117 -21.839 1.00 82.19 292 PRO A CA 1
ATOM 2220 C C . PRO A 1 292 ? 12.019 15.826 -23.103 1.00 82.19 292 PRO A C 1
ATOM 2222 O O . PRO A 1 292 ? 10.857 16.228 -23.184 1.00 82.19 292 PRO A O 1
ATOM 2225 N N . ALA A 1 293 ? 12.897 15.999 -24.086 1.00 84.12 293 ALA A N 1
ATOM 2226 C CA . ALA A 1 293 ? 12.595 16.588 -25.384 1.00 84.12 293 ALA A CA 1
ATOM 2227 C C . ALA A 1 293 ? 11.774 15.636 -26.265 1.00 84.12 293 ALA A C 1
ATOM 2229 O O . ALA A 1 293 ? 10.979 16.099 -27.080 1.00 84.12 293 ALA A O 1
ATOM 2230 N N . ASP A 1 294 ? 11.950 14.324 -26.082 1.00 80.31 294 ASP A N 1
ATOM 2231 C CA . ASP A 1 294 ? 11.256 13.275 -26.823 1.00 80.31 294 ASP A CA 1
ATOM 2232 C C . ASP A 1 294 ? 11.010 12.058 -25.914 1.00 80.31 294 ASP A C 1
ATOM 2234 O O . ASP A 1 294 ? 11.955 11.415 -25.466 1.00 80.31 294 ASP A O 1
ATOM 2238 N N . LEU A 1 295 ? 9.737 11.754 -25.632 1.00 77.75 295 LEU A N 1
ATOM 2239 C CA . LEU A 1 295 ? 9.318 10.618 -24.795 1.00 77.75 295 LEU A CA 1
ATOM 2240 C C . LEU A 1 295 ? 9.221 9.294 -25.574 1.00 77.75 295 LEU A C 1
ATOM 2242 O O . LEU A 1 295 ? 8.896 8.268 -24.983 1.00 77.75 295 LEU A O 1
ATOM 2246 N N . THR A 1 296 ? 9.443 9.310 -26.893 1.00 73.62 296 THR A N 1
ATOM 2247 C CA . THR A 1 296 ? 9.446 8.100 -27.736 1.00 73.62 296 THR A CA 1
ATOM 2248 C C . THR A 1 296 ? 10.831 7.468 -27.850 1.00 73.62 296 THR A C 1
ATOM 2250 O O . THR A 1 296 ? 10.952 6.307 -28.237 1.00 73.62 296 THR A O 1
ATOM 2253 N N . LYS A 1 297 ? 11.883 8.217 -27.506 1.00 69.62 297 LYS A N 1
ATOM 2254 C CA . LYS A 1 297 ? 13.264 7.741 -27.534 1.00 69.62 297 LYS A CA 1
ATOM 2255 C C . LYS A 1 297 ? 13.652 7.161 -26.185 1.00 69.62 297 LYS A C 1
ATOM 2257 O O . LYS A 1 297 ? 13.329 7.725 -25.143 1.00 69.62 297 LYS A O 1
ATOM 2262 N N . ALA A 1 298 ? 14.383 6.052 -26.228 1.00 66.31 298 ALA A N 1
ATOM 2263 C CA . ALA A 1 298 ? 15.044 5.527 -25.046 1.00 66.31 298 ALA A CA 1
ATOM 2264 C C . ALA A 1 298 ? 16.072 6.545 -24.518 1.00 66.31 298 ALA A C 1
ATOM 2266 O O . ALA A 1 298 ? 16.773 7.191 -25.304 1.00 66.31 298 ALA A O 1
ATOM 2267 N N . GLY A 1 299 ? 16.131 6.667 -23.191 1.00 55.00 299 GLY A N 1
ATOM 2268 C CA . GLY A 1 299 ? 17.370 6.963 -22.476 1.00 55.00 299 GLY A CA 1
ATOM 2269 C C . GLY A 1 299 ? 18.070 5.640 -22.220 1.00 55.00 299 GLY A C 1
ATOM 2270 O O . GLY A 1 299 ? 17.381 4.713 -21.753 1.00 55.00 299 GLY A O 1
#

Foldseek 3Di:
DDDPPPPPDDFDADAAQWFWEWEWECACDPQLWIKTKIKIKGQDCVAFPQPPVLFVLQQPQPQWFKWKWKLPQDPDPPDGQWTKTKTKGADVVQLVVLDPVSNFVVVVVSVVVNVVSVCVRLVHDWAFDGKDFQDADVSCVSNVHPRHDDGPRMIIGITTDRRDQLLVSLCSSCVRTGDPLQCVQDFSSVLLNQLSPDRQKMWMWMWGHDPPGIMIMIMIMHMGRNDDDPPDDDSCVRSVHPDGDHGCVCVVGNHLRRYYYYYHYNDPDDDDDPDDPFDDQPWDDDPNDTDRPDSVDDD

Radius of gyration: 22.07 Å; chains: 1; bounding box: 50×43×86 Å